Protein AF-A0A838YPR4-F1 (afdb_monomer_lite)

Radius of gyration: 40.61 Å; chains: 1; bounding box: 89×40×119 Å

pLDDT: mean 74.81, std 18.27, range [29.3, 96.88]

Sequence (226 aa):
MKKIIPGLIAILCISQLVSAQSAAIVPDGVLVPKITLTADLNSASPIISPAEGQLIFNTGANQKKGFYYWTGSAWQFLNPINAGTSSGQLLTWNGNNWVNTSPNPSTITALNNLQPYLAVNICIALQGIFPSRDGAEPYIGEITIYGFNFAPRGWAMCNGQLLSIAQNTALFSLLGTTYGGNGQTTFALPNLQGRVPIHFGQGAGLSPYFIGQQGGVESHIFNNRY

Structure (mmCIF, N/CA/C/O backbone):
data_AF-A0A838YPR4-F1
#
_entry.id   AF-A0A838YPR4-F1
#
loop_
_atom_site.group_PDB
_atom_site.id
_atom_site.type_symbol
_atom_site.label_atom_id
_atom_site.label_alt_id
_atom_site.label_comp_id
_atom_site.label_asym_id
_atom_site.label_entity_id
_atom_site.label_seq_id
_atom_site.pdbx_PDB_ins_code
_atom_site.Cartn_x
_atom_site.Cartn_y
_atom_site.Cartn_z
_atom_site.occupancy
_atom_site.B_iso_or_equiv
_atom_site.auth_seq_id
_atom_site.auth_comp_id
_atom_site.auth_asym_id
_atom_site.auth_atom_id
_atom_site.pdbx_PDB_model_num
ATOM 1 N N . MET A 1 1 ? 58.150 15.159 -88.774 1.00 34.31 1 MET A N 1
ATOM 2 C CA . MET A 1 1 ? 56.774 15.591 -88.432 1.00 34.31 1 MET A CA 1
ATOM 3 C C . MET A 1 1 ? 56.141 14.554 -87.508 1.00 34.31 1 MET A C 1
ATOM 5 O O . MET A 1 1 ? 56.184 13.389 -87.861 1.00 34.31 1 MET A O 1
ATOM 9 N N . LYS A 1 2 ? 55.634 14.997 -86.342 1.00 42.41 2 LYS A N 1
ATOM 10 C CA . LYS A 1 2 ? 54.754 14.329 -85.346 1.00 42.41 2 LYS A CA 1
ATOM 11 C C . LYS A 1 2 ? 54.802 12.793 -85.189 1.00 42.41 2 LYS A C 1
ATOM 13 O O . LYS A 1 2 ? 54.343 12.074 -86.068 1.00 42.41 2 LYS A O 1
ATOM 18 N N . LYS A 1 3 ? 55.049 12.336 -83.952 1.00 29.30 3 LYS A N 1
ATOM 19 C CA . LYS A 1 3 ? 54.119 11.432 -83.241 1.00 29.30 3 LYS A CA 1
ATOM 20 C C . LYS A 1 3 ? 54.352 11.470 -81.724 1.00 29.30 3 LYS A C 1
ATOM 22 O O . LYS A 1 3 ? 55.475 11.340 -81.259 1.00 29.30 3 LYS A O 1
ATOM 27 N N . ILE A 1 4 ? 53.266 11.704 -80.993 1.00 41.00 4 ILE A N 1
ATOM 28 C CA . ILE A 1 4 ? 53.149 11.635 -79.531 1.00 41.00 4 ILE A CA 1
ATOM 29 C C . ILE A 1 4 ? 53.105 10.153 -79.131 1.00 41.00 4 ILE A C 1
ATOM 31 O O . ILE A 1 4 ? 52.400 9.386 -79.786 1.00 41.00 4 ILE A O 1
ATOM 35 N N . ILE A 1 5 ? 53.798 9.767 -78.054 1.00 37.81 5 ILE A N 1
ATOM 36 C CA . ILE A 1 5 ? 53.573 8.498 -77.341 1.00 37.81 5 ILE A CA 1
ATOM 37 C C . ILE A 1 5 ? 53.384 8.835 -75.849 1.00 37.81 5 ILE A C 1
ATOM 39 O O . ILE A 1 5 ? 54.255 9.497 -75.282 1.00 37.81 5 ILE A O 1
ATOM 43 N N . PRO A 1 6 ? 52.262 8.447 -75.213 1.00 38.84 6 PRO A N 1
ATOM 44 C CA . PRO A 1 6 ? 51.997 8.703 -73.801 1.00 38.84 6 PRO A CA 1
ATOM 45 C C . PRO A 1 6 ? 52.547 7.568 -72.923 1.00 38.84 6 PRO A C 1
ATOM 47 O O . PRO A 1 6 ? 52.383 6.395 -73.250 1.00 38.84 6 PRO A O 1
ATOM 50 N N . GLY A 1 7 ? 53.164 7.913 -71.791 1.00 37.16 7 GLY A N 1
ATOM 51 C CA . GLY A 1 7 ? 53.615 6.933 -70.799 1.00 37.16 7 GLY A CA 1
ATOM 52 C C . GLY A 1 7 ? 54.737 7.453 -69.907 1.00 37.16 7 GLY A C 1
ATOM 53 O O . GLY A 1 7 ? 55.848 6.940 -69.966 1.00 37.16 7 GLY A O 1
ATOM 54 N N . LEU A 1 8 ? 54.469 8.481 -69.095 1.00 30.91 8 LEU A N 1
ATOM 55 C CA . LEU A 1 8 ? 55.398 8.911 -68.050 1.00 30.91 8 LEU A CA 1
ATOM 56 C C . LEU A 1 8 ? 54.891 8.389 -66.701 1.00 30.91 8 LEU A C 1
ATOM 58 O O . LEU A 1 8 ? 53.987 8.960 -66.095 1.00 30.91 8 LEU A O 1
ATOM 62 N N . ILE A 1 9 ? 55.473 7.275 -66.259 1.00 35.38 9 ILE A N 1
ATOM 63 C CA . ILE A 1 9 ? 55.421 6.816 -64.870 1.00 35.38 9 ILE A CA 1
ATOM 64 C C . ILE A 1 9 ? 56.145 7.880 -64.041 1.00 35.38 9 ILE A C 1
ATOM 66 O O . ILE A 1 9 ? 57.366 8.015 -64.117 1.00 35.38 9 ILE A O 1
ATOM 70 N N . ALA A 1 10 ? 55.393 8.675 -63.282 1.00 34.19 10 ALA A N 1
ATOM 71 C CA . ALA A 1 10 ? 55.969 9.552 -62.278 1.00 34.19 10 ALA A CA 1
ATOM 72 C C . ALA A 1 10 ? 56.474 8.682 -61.119 1.00 34.19 10 ALA A C 1
ATOM 74 O O . ALA A 1 10 ? 55.707 8.215 -60.280 1.00 34.19 10 ALA A O 1
ATOM 75 N N . ILE A 1 11 ? 57.786 8.449 -61.109 1.00 41.69 11 ILE A N 1
ATOM 76 C CA . ILE A 1 11 ? 58.540 7.959 -59.957 1.00 41.69 11 ILE A CA 1
ATOM 77 C C . ILE A 1 11 ? 58.401 9.023 -58.863 1.00 41.69 11 ILE A C 1
ATOM 79 O O . ILE A 1 11 ? 59.075 10.052 -58.896 1.00 41.69 11 ILE A O 1
ATOM 83 N N . LEU A 1 12 ? 57.490 8.804 -57.911 1.00 36.53 12 LEU A N 1
ATOM 84 C CA . LEU A 1 12 ? 57.467 9.588 -56.683 1.00 36.53 12 LEU A CA 1
ATOM 85 C C . LEU A 1 12 ? 58.583 9.058 -55.776 1.00 36.53 12 LEU A C 1
ATOM 87 O O . LEU A 1 12 ? 58.601 7.892 -55.386 1.00 36.53 12 LEU A O 1
ATOM 91 N N . CYS A 1 13 ? 59.541 9.935 -55.505 1.00 36.31 13 CYS A N 1
ATOM 92 C CA . CYS A 1 13 ? 60.722 9.714 -54.689 1.00 36.31 13 CYS A CA 1
ATOM 93 C C . CYS A 1 13 ? 60.353 9.145 -53.303 1.00 36.31 13 CYS A C 1
ATOM 95 O O . CYS A 1 13 ? 59.780 9.839 -52.464 1.00 36.31 13 CYS A O 1
ATOM 97 N N . ILE A 1 14 ? 60.708 7.881 -53.055 1.00 46.31 14 ILE A N 1
ATOM 98 C CA . ILE A 1 14 ? 60.785 7.299 -51.710 1.00 46.31 14 ILE A CA 1
ATOM 99 C C . ILE A 1 14 ? 62.031 7.899 -51.047 1.00 46.31 14 ILE A C 1
ATOM 101 O O . ILE A 1 14 ? 63.123 7.350 -51.143 1.00 46.31 14 ILE A O 1
ATOM 105 N N . SER A 1 15 ? 61.899 9.068 -50.422 1.00 44.53 15 SER A N 1
ATOM 106 C CA . SER A 1 15 ? 62.987 9.659 -49.624 1.00 44.53 15 SER A CA 1
ATOM 107 C C . SER A 1 15 ? 62.557 10.185 -48.256 1.00 44.53 15 SER A C 1
ATOM 109 O O . SER A 1 15 ? 63.383 10.739 -47.539 1.00 44.53 15 SER A O 1
ATOM 111 N N . GLN A 1 16 ? 61.319 9.925 -47.823 1.00 43.44 16 GLN A N 1
ATOM 112 C CA . GLN A 1 16 ? 60.914 10.093 -46.421 1.00 43.44 16 GLN A CA 1
ATOM 113 C C . GLN A 1 16 ? 60.156 8.871 -45.887 1.00 43.44 16 GLN A C 1
ATOM 115 O O . GLN A 1 16 ? 59.081 8.978 -45.308 1.00 43.44 16 GLN A O 1
ATOM 120 N N . LEU A 1 17 ? 60.764 7.688 -46.034 1.00 36.12 17 LEU A N 1
ATOM 121 C CA . LEU A 1 17 ? 60.593 6.616 -45.050 1.00 36.12 17 LEU A CA 1
ATOM 122 C C . LEU A 1 17 ? 61.473 6.964 -43.836 1.00 36.12 17 LEU A C 1
ATOM 124 O O . LEU A 1 17 ? 62.564 6.431 -43.650 1.00 36.12 17 LEU A O 1
ATOM 128 N N . VAL A 1 18 ? 61.018 7.920 -43.024 1.00 37.47 18 VAL A N 1
ATOM 129 C CA . VAL A 1 18 ? 61.580 8.128 -41.687 1.00 37.47 18 VAL A CA 1
ATOM 130 C C . VAL A 1 18 ? 61.018 7.017 -40.807 1.00 37.47 18 VAL A C 1
ATOM 132 O O . VAL A 1 18 ? 59.852 7.044 -40.432 1.00 37.47 18 VAL A O 1
ATOM 135 N N . SER A 1 19 ? 61.857 6.004 -40.579 1.00 40.22 19 SER A N 1
ATOM 136 C CA . SER A 1 19 ? 61.775 5.003 -39.511 1.00 40.22 19 SER A CA 1
ATOM 137 C C . SER A 1 19 ? 60.360 4.559 -39.115 1.00 40.22 19 SER A C 1
ATOM 139 O O . SER A 1 19 ? 59.764 5.093 -38.178 1.00 40.22 19 SER A O 1
ATOM 141 N N . ALA A 1 20 ? 59.880 3.469 -39.716 1.00 41.41 20 ALA A N 1
ATOM 142 C CA . ALA A 1 20 ? 59.022 2.548 -38.977 1.00 41.41 20 ALA A CA 1
ATOM 143 C C . ALA A 1 20 ? 59.874 1.945 -37.845 1.00 41.41 20 ALA A C 1
ATOM 145 O O . ALA A 1 20 ? 60.470 0.881 -37.989 1.00 41.41 20 ALA A O 1
ATOM 146 N N . GLN A 1 21 ? 60.038 2.694 -36.752 1.00 39.19 21 GLN A N 1
ATOM 147 C CA . GLN A 1 21 ? 60.752 2.232 -35.577 1.00 39.19 21 GLN A CA 1
ATOM 148 C C . GLN A 1 21 ? 59.867 1.207 -34.874 1.00 39.19 21 GLN A C 1
ATOM 150 O O . GLN A 1 21 ? 58.916 1.542 -34.174 1.00 39.19 21 GLN A O 1
ATOM 155 N N . SER A 1 22 ? 60.186 -0.063 -35.099 1.00 56.34 22 SER A N 1
ATOM 156 C CA . SER A 1 22 ? 59.735 -1.171 -34.276 1.00 56.34 22 SER A CA 1
ATOM 157 C C . SER A 1 22 ? 60.298 -0.996 -32.864 1.00 56.34 22 SER A C 1
ATOM 159 O O . SER A 1 22 ? 61.473 -1.279 -32.624 1.00 56.34 22 SER A O 1
ATOM 161 N N . ALA A 1 23 ? 59.471 -0.531 -31.930 1.00 40.41 23 ALA A N 1
ATOM 162 C CA . ALA A 1 23 ? 59.713 -0.698 -30.504 1.00 40.41 23 ALA A CA 1
ATOM 163 C C . ALA A 1 23 ? 58.389 -0.698 -29.720 1.00 40.41 23 ALA A C 1
ATOM 165 O O . ALA A 1 23 ? 57.728 0.327 -29.601 1.00 40.41 23 ALA A O 1
ATOM 166 N N . ALA A 1 24 ? 58.106 -1.866 -29.138 1.00 46.03 24 ALA A N 1
ATOM 167 C CA . ALA A 1 24 ? 57.191 -2.155 -28.033 1.00 46.03 24 ALA A CA 1
ATOM 168 C C . ALA A 1 24 ? 55.671 -2.199 -28.302 1.00 46.03 24 ALA A C 1
ATOM 170 O O . ALA A 1 24 ? 55.038 -1.221 -28.680 1.00 46.03 24 ALA A O 1
ATOM 171 N N . ILE A 1 25 ? 55.120 -3.365 -27.925 1.00 45.94 25 ILE A N 1
ATOM 172 C CA . ILE A 1 25 ? 53.725 -3.823 -27.982 1.00 45.94 25 ILE A CA 1
ATOM 173 C C . ILE A 1 25 ? 53.288 -4.060 -29.422 1.00 45.94 25 ILE A C 1
ATOM 175 O O . ILE A 1 25 ? 53.030 -3.112 -30.148 1.00 45.94 25 ILE A O 1
ATOM 179 N N . VAL A 1 26 ? 53.215 -5.328 -29.840 1.00 49.16 26 VAL A N 1
ATOM 180 C CA . VAL A 1 26 ? 52.475 -5.705 -31.051 1.00 49.16 26 VAL A CA 1
ATOM 181 C C . VAL A 1 26 ? 51.057 -5.172 -30.852 1.00 49.16 26 VAL A C 1
ATOM 183 O O . VAL A 1 26 ? 50.356 -5.682 -29.978 1.00 49.16 26 VAL A O 1
ATOM 186 N N . PRO A 1 27 ? 50.624 -4.114 -31.554 1.00 52.62 27 PRO A N 1
ATOM 187 C CA . PRO A 1 27 ? 49.231 -3.744 -31.509 1.00 52.62 27 PRO A CA 1
ATOM 188 C C . PRO A 1 27 ? 48.576 -4.719 -32.479 1.00 52.62 27 PRO A C 1
ATOM 190 O O . PRO A 1 27 ? 48.855 -4.656 -33.675 1.00 52.62 27 PRO A O 1
ATOM 193 N N . ASP A 1 28 ? 47.764 -5.645 -31.983 1.00 55.94 28 ASP A N 1
ATOM 194 C CA . ASP A 1 28 ? 46.969 -6.562 -32.807 1.00 55.94 28 ASP A CA 1
ATOM 195 C C . ASP A 1 28 ? 45.914 -5.770 -33.613 1.00 55.94 28 ASP A C 1
ATOM 197 O O . ASP A 1 28 ? 44.715 -5.822 -33.342 1.00 55.94 28 ASP A O 1
ATOM 201 N N . GLY A 1 29 ? 46.351 -4.942 -34.566 1.00 63.06 29 GLY A N 1
ATOM 202 C CA . GLY A 1 29 ? 45.518 -3.931 -35.200 1.00 63.06 29 GLY A CA 1
ATOM 203 C C . GLY A 1 29 ? 46.059 -3.411 -36.528 1.00 63.06 29 GLY A C 1
ATOM 204 O O . GLY A 1 29 ? 47.248 -3.461 -36.833 1.00 63.06 29 GLY A O 1
ATOM 205 N N . VAL A 1 30 ? 45.138 -2.888 -37.333 1.00 75.50 30 VAL A N 1
ATOM 206 C CA . VAL A 1 30 ? 45.431 -2.271 -38.629 1.00 75.50 30 VAL A CA 1
ATOM 207 C C . VAL A 1 30 ? 45.720 -0.785 -38.421 1.00 75.50 30 VAL A C 1
ATOM 209 O O . VAL A 1 30 ? 44.942 -0.077 -37.781 1.00 75.50 30 VAL A O 1
ATOM 212 N N . LEU A 1 31 ? 46.829 -0.293 -38.979 1.00 75.81 31 LEU A N 1
ATOM 213 C CA . LEU A 1 31 ? 47.118 1.141 -39.007 1.00 75.81 31 LEU A CA 1
ATOM 214 C C . LEU A 1 31 ? 46.157 1.842 -39.977 1.00 75.81 31 LEU A C 1
ATOM 216 O O . LEU A 1 31 ? 46.153 1.557 -41.172 1.00 75.81 31 LEU A O 1
ATOM 220 N N . VAL A 1 32 ? 45.358 2.778 -39.456 1.00 79.62 32 VAL A N 1
ATOM 221 C CA . VAL A 1 32 ? 44.397 3.574 -40.234 1.00 79.62 32 VAL A CA 1
ATOM 222 C C . VAL A 1 32 ? 44.943 4.997 -40.436 1.00 79.62 32 VAL A C 1
ATOM 224 O O . VAL A 1 32 ? 45.370 5.618 -39.456 1.00 79.62 32 VAL A O 1
ATOM 227 N N . PRO A 1 33 ? 44.926 5.554 -41.664 1.00 80.00 33 PRO A N 1
ATOM 228 C CA . PRO A 1 33 ? 45.360 6.927 -41.923 1.00 80.00 33 PRO A CA 1
ATOM 229 C C . PRO A 1 33 ? 44.593 7.965 -41.092 1.00 80.00 33 PRO A C 1
ATOM 231 O O . PRO A 1 33 ? 43.364 7.925 -41.002 1.00 80.00 33 PRO A O 1
ATOM 234 N N . LYS A 1 34 ? 45.314 8.934 -40.516 1.00 77.00 34 LYS A N 1
ATOM 235 C CA . LYS A 1 34 ? 44.727 10.096 -39.828 1.00 77.00 34 LYS A CA 1
ATOM 236 C C . LYS A 1 34 ? 44.640 11.275 -40.787 1.00 77.00 34 LYS A C 1
ATOM 238 O O . LYS A 1 34 ? 45.640 11.629 -41.405 1.00 77.00 34 LYS A O 1
ATOM 243 N N . ILE A 1 35 ? 43.469 11.895 -40.886 1.00 75.94 35 ILE A N 1
ATOM 244 C CA . ILE A 1 35 ? 43.224 13.031 -41.783 1.00 75.94 35 ILE A CA 1
ATOM 245 C C . ILE A 1 35 ? 42.451 14.112 -41.025 1.00 75.94 35 ILE A C 1
ATOM 247 O O . ILE A 1 35 ? 41.574 13.819 -40.216 1.00 75.94 35 ILE A O 1
ATOM 251 N N . THR A 1 36 ? 42.752 15.379 -41.295 1.00 77.06 36 THR A N 1
ATOM 252 C CA . THR A 1 36 ? 41.961 16.511 -40.799 1.00 77.06 36 THR A CA 1
ATOM 253 C C . THR A 1 36 ? 40.899 16.856 -41.837 1.00 77.06 36 THR A C 1
ATOM 255 O O . THR A 1 36 ? 41.216 17.464 -42.856 1.00 77.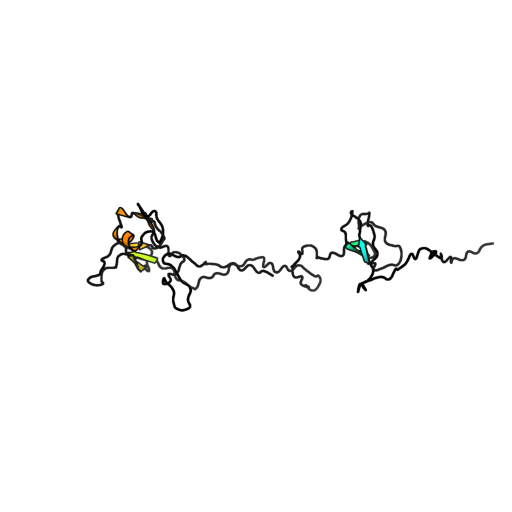06 36 THR A O 1
ATOM 258 N N . LEU A 1 37 ? 39.642 16.478 -41.596 1.00 70.44 37 LEU A N 1
ATOM 259 C CA . LEU A 1 37 ? 38.533 16.875 -42.466 1.00 70.44 37 LEU A CA 1
ATOM 260 C C . LEU A 1 37 ? 38.159 18.332 -42.169 1.00 70.44 37 LEU A C 1
ATOM 262 O O . LEU A 1 37 ? 37.724 18.664 -41.064 1.00 70.44 37 LEU A O 1
ATOM 266 N N . THR A 1 38 ? 38.387 19.211 -43.144 1.00 65.88 38 THR A N 1
ATOM 267 C CA . THR A 1 38 ? 38.252 20.668 -42.989 1.00 65.88 38 THR A CA 1
ATOM 268 C C . THR A 1 38 ? 36.971 21.250 -43.598 1.00 65.88 38 THR A C 1
ATOM 270 O O . THR A 1 38 ? 36.652 22.391 -43.271 1.00 65.88 38 THR A O 1
ATOM 273 N N . ALA A 1 39 ? 36.217 20.490 -44.406 1.00 62.91 39 ALA A N 1
ATOM 274 C CA . ALA A 1 39 ? 35.026 20.946 -45.142 1.00 62.91 39 ALA A CA 1
ATOM 275 C C . ALA A 1 39 ? 33.739 20.153 -44.811 1.00 62.91 39 ALA A C 1
ATOM 277 O O . ALA A 1 39 ? 33.775 19.145 -44.099 1.00 62.91 39 ALA A O 1
ATOM 278 N N . ASP A 1 40 ? 32.601 20.632 -45.329 1.00 60.00 40 ASP A N 1
ATOM 279 C CA . ASP A 1 40 ? 31.288 19.978 -45.258 1.00 60.00 40 ASP A CA 1
ATOM 280 C C . ASP A 1 40 ? 31.320 18.622 -45.998 1.00 60.00 40 ASP A C 1
ATOM 282 O O . ASP A 1 40 ? 31.777 18.526 -47.140 1.00 60.00 40 ASP A O 1
ATOM 286 N N . LEU A 1 41 ? 30.878 17.551 -45.333 1.00 60.66 41 LEU A N 1
ATOM 287 C CA . LEU A 1 41 ? 31.063 16.148 -45.755 1.00 60.66 41 LEU A CA 1
ATOM 288 C C . LEU A 1 41 ? 30.295 15.780 -47.035 1.00 60.66 41 LEU A C 1
ATOM 290 O O . LEU A 1 41 ? 30.545 14.728 -47.623 1.00 60.66 41 LEU A O 1
ATOM 294 N N . ASN A 1 42 ? 29.397 16.662 -47.475 1.00 53.66 42 ASN A N 1
ATOM 295 C CA . ASN A 1 42 ? 28.639 16.555 -48.719 1.00 53.66 42 ASN A CA 1
ATOM 296 C C . ASN A 1 42 ? 29.397 17.119 -49.937 1.00 53.66 42 ASN A C 1
ATOM 298 O O . ASN A 1 42 ? 28.883 17.098 -51.055 1.00 53.66 42 ASN A O 1
ATOM 302 N N . SER A 1 43 ? 30.591 17.691 -49.739 1.00 53.41 43 SER A N 1
ATOM 303 C CA . SER A 1 43 ? 31.338 18.413 -50.780 1.00 53.41 43 SER A CA 1
ATOM 304 C C . SER A 1 43 ? 32.853 18.415 -50.526 1.00 53.41 43 SER A C 1
ATOM 306 O O . SER A 1 43 ? 33.520 19.432 -50.704 1.00 53.41 43 SER A O 1
ATOM 308 N N . ALA A 1 44 ? 33.424 17.287 -50.100 1.00 51.34 44 ALA A N 1
ATOM 309 C CA . ALA A 1 44 ? 34.876 17.099 -50.065 1.00 51.34 44 ALA A CA 1
ATOM 310 C C . ALA A 1 44 ? 35.292 16.165 -51.207 1.00 51.34 44 ALA A C 1
ATOM 312 O O . ALA A 1 44 ? 34.733 15.077 -51.340 1.00 51.34 44 ALA A O 1
ATOM 313 N N . SER A 1 45 ? 36.256 16.591 -52.031 1.00 52.03 45 SER A N 1
ATOM 314 C CA . SER A 1 45 ? 36.638 15.867 -53.246 1.00 52.03 45 SER A CA 1
ATOM 315 C C . SER A 1 45 ? 37.038 14.404 -52.957 1.00 52.03 45 SER A C 1
ATOM 317 O O . SER A 1 45 ? 37.993 14.179 -52.208 1.00 52.03 45 SER A O 1
ATOM 319 N N . PRO A 1 46 ? 36.358 13.419 -53.575 1.00 58.97 46 PRO A N 1
ATOM 320 C CA . PRO A 1 46 ? 36.823 12.037 -53.682 1.00 58.97 46 PRO A CA 1
ATOM 321 C C . PRO A 1 46 ? 38.258 11.986 -54.223 1.00 58.97 46 PRO A C 1
ATOM 323 O O . PRO A 1 46 ? 38.579 12.724 -55.158 1.00 58.97 46 PRO A O 1
ATOM 326 N N . ILE A 1 47 ? 39.109 11.083 -53.723 1.00 59.19 47 ILE A N 1
ATOM 327 C CA . ILE A 1 47 ? 40.367 10.758 -54.417 1.00 59.19 47 ILE A CA 1
ATOM 328 C C . ILE A 1 47 ? 39.989 10.158 -55.779 1.00 59.19 47 ILE A C 1
ATOM 330 O O . ILE A 1 47 ? 39.322 9.126 -55.854 1.00 59.19 47 ILE A O 1
ATOM 334 N N . ILE A 1 48 ? 40.364 10.853 -56.854 1.00 56.44 48 ILE A N 1
ATOM 335 C CA . ILE A 1 48 ? 39.941 10.563 -58.227 1.00 56.44 48 ILE A CA 1
ATOM 336 C C . ILE A 1 48 ? 40.639 9.317 -58.791 1.00 56.44 48 ILE A C 1
ATOM 338 O O . ILE A 1 48 ? 41.638 9.405 -59.494 1.00 56.44 48 ILE A O 1
ATOM 342 N N . SER A 1 49 ? 40.010 8.170 -58.532 1.00 56.50 49 SER A N 1
ATOM 343 C CA . SER A 1 49 ? 40.073 6.924 -59.307 1.00 56.50 49 SER A CA 1
ATOM 344 C C . SER A 1 49 ? 41.321 6.020 -59.181 1.00 56.50 49 SER A C 1
ATOM 346 O O . SER A 1 49 ? 42.395 6.382 -59.661 1.00 56.50 49 SER A O 1
ATOM 348 N N . PRO A 1 50 ? 41.140 4.760 -58.728 1.00 53.88 50 PRO A N 1
ATOM 349 C CA . PRO A 1 50 ? 40.064 4.289 -57.866 1.00 53.88 50 PRO A CA 1
ATOM 350 C C . PRO A 1 50 ? 40.599 3.962 -56.477 1.00 53.88 50 PRO A C 1
ATOM 352 O O . PRO A 1 50 ? 41.571 3.233 -56.301 1.00 53.88 50 PRO A O 1
ATOM 355 N N . ALA A 1 51 ? 39.909 4.473 -55.472 1.00 55.56 51 ALA A N 1
ATOM 356 C CA . ALA A 1 51 ? 40.000 3.925 -54.136 1.00 55.56 51 ALA A CA 1
ATOM 357 C C . ALA A 1 51 ? 38.577 3.842 -53.588 1.00 55.56 51 ALA A C 1
ATOM 359 O O . ALA A 1 51 ? 38.077 4.756 -52.931 1.00 55.56 51 ALA A O 1
ATOM 360 N N . GLU A 1 52 ? 37.907 2.750 -53.945 1.00 59.38 52 GLU A N 1
ATOM 361 C CA . GLU A 1 52 ? 36.674 2.311 -53.301 1.00 59.38 52 GLU A CA 1
ATOM 362 C C . GLU A 1 52 ? 37.029 1.757 -51.909 1.00 59.38 52 GLU A C 1
ATOM 364 O O . GLU A 1 52 ? 38.032 1.062 -51.753 1.00 59.38 52 GLU A O 1
ATOM 369 N N . GLY A 1 53 ? 36.246 2.096 -50.878 1.00 62.66 53 GLY A N 1
ATOM 370 C CA . GLY A 1 53 ? 36.373 1.467 -49.556 1.00 62.66 53 GLY A CA 1
ATOM 371 C C . GLY A 1 53 ? 37.493 1.979 -48.638 1.00 62.66 53 GLY A C 1
ATOM 372 O O . GLY A 1 53 ? 37.986 1.222 -47.805 1.00 62.66 53 GLY A O 1
ATOM 373 N N . GLN A 1 54 ? 37.904 3.249 -48.739 1.00 76.50 54 GLN A N 1
ATOM 374 C CA . GLN A 1 54 ? 38.866 3.822 -47.785 1.00 76.50 54 GLN A CA 1
ATOM 375 C C . GLN A 1 54 ? 38.257 4.004 -46.390 1.00 76.50 54 GLN A C 1
ATOM 377 O O . GLN A 1 54 ? 37.142 4.510 -46.268 1.00 76.50 54 GLN A O 1
ATOM 382 N N . LEU A 1 55 ? 39.033 3.674 -45.354 1.00 83.19 55 LEU A N 1
ATOM 383 C CA . LEU A 1 55 ? 38.761 3.977 -43.948 1.00 83.19 55 LEU A CA 1
ATOM 384 C C . LEU A 1 55 ? 39.816 4.963 -43.438 1.00 83.19 55 LEU A C 1
ATOM 386 O O . LEU A 1 55 ? 41.012 4.744 -43.626 1.00 83.19 55 LEU A O 1
ATOM 390 N N . ILE A 1 56 ? 39.379 6.026 -42.768 1.00 83.19 56 ILE A N 1
ATOM 391 C CA . ILE A 1 56 ? 40.253 7.044 -42.174 1.00 83.19 56 ILE A CA 1
ATOM 392 C C . ILE A 1 56 ? 39.815 7.354 -40.745 1.00 83.19 56 ILE A C 1
ATOM 394 O O . ILE A 1 56 ? 38.670 7.110 -40.367 1.00 83.19 56 ILE A O 1
ATOM 398 N N . PHE A 1 57 ? 40.703 7.957 -39.960 1.00 83.62 57 PHE A N 1
ATOM 399 C CA . PHE A 1 57 ? 40.366 8.556 -38.672 1.00 83.62 57 PHE A CA 1
ATOM 400 C C . PHE A 1 57 ? 40.439 10.085 -38.766 1.00 83.62 57 PHE A C 1
ATOM 402 O O . PHE A 1 57 ? 41.512 10.653 -38.984 1.00 83.62 57 PHE A O 1
ATOM 409 N N . ASN A 1 58 ? 39.304 10.761 -38.581 1.00 83.75 58 ASN A N 1
ATOM 410 C CA . ASN A 1 58 ? 39.232 12.215 -38.576 1.00 83.75 58 ASN A CA 1
ATOM 411 C C . ASN A 1 58 ? 39.783 12.796 -37.265 1.00 83.75 58 ASN A C 1
ATOM 413 O O . ASN A 1 58 ? 39.271 12.514 -36.178 1.00 83.75 58 ASN A O 1
ATOM 417 N N . THR A 1 59 ? 40.787 13.663 -37.381 1.00 82.88 59 THR A N 1
ATOM 418 C CA . THR A 1 59 ? 41.374 14.419 -36.263 1.00 82.88 59 THR A CA 1
ATOM 419 C C . THR A 1 59 ? 40.931 15.882 -36.208 1.00 82.88 59 THR A C 1
ATOM 421 O O . THR A 1 59 ? 41.222 16.562 -35.221 1.00 82.88 59 THR A O 1
ATOM 424 N N . GLY A 1 60 ? 40.239 16.371 -37.242 1.00 76.81 60 GLY A N 1
ATOM 425 C CA . GLY A 1 60 ? 39.769 17.751 -37.346 1.00 76.81 60 GLY A CA 1
ATOM 426 C C . GLY A 1 60 ? 38.648 18.094 -36.365 1.00 76.81 60 GLY A C 1
ATOM 427 O O . GLY A 1 60 ? 37.988 17.213 -35.823 1.00 76.81 60 GLY A O 1
ATOM 428 N N . ALA A 1 61 ? 38.453 19.392 -36.120 1.00 75.06 61 ALA A N 1
ATOM 429 C CA . ALA A 1 61 ? 37.436 19.898 -35.194 1.00 75.06 61 ALA A CA 1
ATOM 430 C C . ALA A 1 61 ? 36.093 20.227 -35.873 1.00 75.06 61 ALA A C 1
ATOM 432 O O . ALA A 1 61 ? 35.069 20.264 -35.199 1.00 75.06 61 ALA A O 1
ATOM 433 N N . ASN A 1 62 ? 36.091 20.441 -37.194 1.00 72.38 62 ASN A N 1
ATOM 434 C CA . ASN A 1 62 ? 34.898 20.837 -37.959 1.00 72.38 62 ASN A CA 1
ATOM 435 C C . ASN A 1 62 ? 33.900 19.689 -38.163 1.00 72.38 62 ASN A C 1
ATOM 437 O O . ASN A 1 62 ? 32.751 19.918 -38.520 1.00 72.38 62 ASN A O 1
ATOM 441 N N . GLN A 1 63 ? 34.349 18.454 -37.957 1.00 73.44 63 GLN A N 1
ATOM 442 C CA . GLN A 1 63 ? 33.557 17.236 -38.053 1.00 73.44 63 GLN A CA 1
ATOM 443 C C . GLN A 1 63 ? 33.830 16.386 -36.816 1.00 73.44 63 GLN A C 1
ATOM 445 O O . GLN A 1 63 ? 34.879 16.529 -36.180 1.00 73.44 63 GLN A O 1
ATOM 450 N N . LYS A 1 64 ? 32.900 15.495 -36.461 1.00 78.06 64 LYS A N 1
ATOM 451 C CA . LYS A 1 64 ? 33.062 14.617 -35.295 1.00 78.06 64 LYS A CA 1
ATOM 452 C C . LYS A 1 64 ? 34.380 13.845 -35.420 1.00 78.06 64 LYS A C 1
ATOM 454 O O . LYS A 1 64 ? 34.701 13.310 -36.478 1.00 78.06 64 LYS A O 1
ATOM 459 N N . LYS A 1 65 ? 35.180 13.805 -34.356 1.00 84.19 65 LYS A N 1
ATOM 460 C CA . LYS A 1 65 ? 36.403 12.991 -34.348 1.00 84.19 65 LYS A CA 1
ATOM 461 C C . LYS A 1 65 ? 36.022 11.513 -34.334 1.00 84.19 65 LYS A C 1
ATOM 463 O O . LYS A 1 65 ? 35.136 11.117 -33.577 1.00 84.19 65 LYS A O 1
ATOM 468 N N . GLY A 1 66 ? 36.697 10.706 -35.145 1.00 82.19 66 GLY A N 1
ATOM 469 C CA . GLY A 1 66 ? 36.474 9.261 -35.206 1.00 82.19 66 GLY A CA 1
ATOM 470 C C . GLY A 1 66 ? 36.624 8.693 -36.610 1.00 82.19 66 GLY A C 1
ATOM 471 O O . GLY A 1 66 ? 37.189 9.339 -37.490 1.00 82.19 66 GLY A O 1
ATOM 472 N N . PHE A 1 67 ? 36.149 7.467 -36.809 1.00 86.00 67 PHE A N 1
ATOM 473 C CA . PHE A 1 67 ? 36.327 6.751 -38.067 1.00 86.00 67 PHE A CA 1
ATOM 474 C C . PHE A 1 67 ? 35.343 7.225 -39.138 1.00 86.00 67 PHE A C 1
ATOM 476 O O . PHE A 1 67 ? 34.163 7.416 -38.857 1.00 86.00 67 PHE A O 1
ATOM 483 N N . TYR A 1 68 ? 35.826 7.394 -40.365 1.00 82.06 68 TYR A N 1
ATOM 484 C CA . TYR A 1 68 ? 35.021 7.702 -41.546 1.00 82.06 68 TYR A CA 1
ATOM 485 C C . TYR A 1 68 ? 35.365 6.736 -42.669 1.00 82.06 68 TYR A C 1
ATOM 487 O O . TYR A 1 68 ? 36.532 6.380 -42.831 1.00 82.06 68 TYR A O 1
ATOM 495 N N . TYR A 1 69 ? 34.368 6.361 -43.466 1.00 82.44 69 TYR A N 1
ATOM 496 C CA . TYR A 1 69 ? 34.571 5.562 -44.669 1.00 82.44 69 TYR A CA 1
ATOM 497 C C . TYR A 1 69 ? 34.086 6.296 -45.922 1.00 82.44 69 TYR A C 1
ATOM 499 O O . TYR A 1 69 ? 33.180 7.132 -45.864 1.00 82.44 69 TYR A O 1
ATOM 507 N N . TRP A 1 70 ? 34.729 6.003 -47.050 1.00 76.50 70 TRP A N 1
ATOM 508 C CA . TRP A 1 70 ? 34.407 6.588 -48.348 1.00 76.50 70 TRP A CA 1
ATOM 509 C C . TRP A 1 70 ? 33.341 5.762 -49.080 1.00 76.50 70 TRP A C 1
ATOM 511 O O . TRP A 1 70 ? 33.549 4.573 -49.323 1.00 76.50 70 TRP A O 1
ATOM 521 N N . THR A 1 71 ? 32.222 6.383 -49.473 1.00 69.25 71 THR A N 1
ATOM 522 C CA . THR A 1 71 ? 31.119 5.703 -50.190 1.00 69.25 71 THR A CA 1
ATOM 523 C C . THR A 1 71 ? 31.240 5.731 -51.714 1.00 69.25 71 THR A C 1
ATOM 525 O O . THR A 1 71 ? 30.376 5.195 -52.400 1.00 69.25 71 THR A O 1
ATOM 528 N N . GLY A 1 72 ? 32.250 6.407 -52.264 1.00 68.31 72 GLY A N 1
ATOM 529 C CA . GLY A 1 72 ? 32.314 6.739 -53.694 1.00 68.31 72 GLY A CA 1
ATOM 530 C C . GLY A 1 72 ? 31.830 8.157 -54.011 1.00 68.31 72 GLY A C 1
ATOM 531 O O . GLY A 1 72 ? 32.252 8.726 -55.013 1.00 68.31 72 GLY A O 1
ATOM 532 N N . SER A 1 73 ? 31.016 8.757 -53.136 1.00 69.81 73 SER A N 1
ATOM 533 C CA . SER A 1 73 ? 30.424 10.090 -53.333 1.00 69.81 73 SER A CA 1
ATOM 534 C C . SER A 1 73 ? 30.582 11.038 -52.142 1.00 69.81 73 SER A C 1
ATOM 536 O O . SER A 1 73 ? 30.622 12.249 -52.347 1.00 69.81 73 SER A O 1
ATOM 538 N N . ALA A 1 74 ? 30.695 10.518 -50.917 1.00 73.31 74 ALA A N 1
ATOM 539 C CA . ALA A 1 74 ? 30.833 11.317 -49.704 1.00 73.31 74 ALA A CA 1
ATOM 540 C C . ALA A 1 74 ? 31.602 10.568 -48.604 1.00 73.31 74 ALA A C 1
ATOM 542 O O . ALA A 1 74 ? 31.704 9.336 -48.602 1.00 73.31 74 ALA A O 1
ATOM 543 N N . TRP A 1 75 ? 32.107 11.327 -47.629 1.00 76.94 75 TRP A N 1
ATOM 544 C CA . TRP A 1 75 ? 32.655 10.773 -46.392 1.00 76.94 75 TRP A CA 1
ATOM 545 C C . TRP A 1 75 ? 31.526 10.536 -45.390 1.00 76.94 75 TRP A C 1
ATOM 547 O O . TRP A 1 75 ? 30.836 11.473 -44.994 1.00 76.94 75 TRP A O 1
ATOM 557 N N . GLN A 1 76 ? 31.363 9.293 -44.940 1.00 78.50 76 GLN A N 1
ATOM 558 C CA . GLN A 1 76 ? 30.359 8.916 -43.944 1.00 78.50 76 GLN A CA 1
ATOM 559 C C . GLN A 1 76 ? 31.025 8.597 -42.609 1.00 78.50 76 GLN A C 1
ATOM 561 O O . GLN A 1 76 ? 32.000 7.846 -42.560 1.00 78.50 76 GLN A O 1
ATOM 566 N N . PHE A 1 77 ? 30.503 9.166 -41.519 1.00 81.56 77 PHE A N 1
ATOM 567 C CA . PHE A 1 77 ? 30.984 8.849 -40.175 1.00 81.56 77 PHE A CA 1
ATOM 568 C C . PHE A 1 77 ? 30.587 7.418 -39.824 1.00 81.56 77 PHE A C 1
ATOM 570 O O . PHE A 1 77 ? 29.405 7.071 -39.851 1.00 81.56 77 PHE A O 1
ATOM 577 N N . LEU A 1 78 ? 31.561 6.596 -39.444 1.00 79.94 78 LEU A N 1
ATOM 578 C CA . LEU A 1 78 ? 31.302 5.293 -38.856 1.00 79.94 78 LEU A CA 1
ATOM 579 C C . LEU A 1 78 ? 30.845 5.518 -37.414 1.00 79.94 78 LEU A C 1
ATOM 581 O O . LEU A 1 78 ? 31.638 5.557 -36.472 1.00 79.94 78 LEU A O 1
ATOM 585 N N . ASN A 1 79 ? 29.545 5.753 -37.265 1.00 70.38 79 ASN A N 1
ATOM 586 C CA . ASN A 1 79 ? 28.943 6.020 -35.975 1.00 70.38 79 ASN A CA 1
ATOM 587 C C . ASN A 1 79 ? 29.002 4.740 -35.121 1.00 70.38 79 ASN A C 1
ATOM 589 O O . ASN A 1 79 ? 28.411 3.739 -35.518 1.00 70.38 79 ASN A O 1
ATOM 593 N N . PRO A 1 80 ? 29.675 4.739 -33.954 1.00 61.88 80 PRO A N 1
ATOM 594 C CA . PRO A 1 80 ? 29.784 3.537 -33.121 1.00 61.88 80 PRO A CA 1
ATOM 595 C C . PRO A 1 80 ? 28.448 3.126 -32.478 1.00 61.88 80 PRO A C 1
ATOM 597 O O . PRO A 1 80 ? 28.358 2.086 -31.836 1.00 61.88 80 PRO A O 1
ATOM 600 N N . ILE A 1 81 ? 27.424 3.972 -32.601 1.00 58.41 81 ILE A N 1
ATOM 601 C CA . ILE A 1 81 ? 26.139 3.889 -31.916 1.00 58.41 81 ILE A CA 1
ATOM 602 C C . ILE A 1 81 ? 25.092 4.365 -32.928 1.00 58.41 81 ILE A C 1
ATOM 604 O O . ILE A 1 81 ? 25.127 5.535 -33.297 1.00 58.41 81 ILE A O 1
ATOM 608 N N . ASN A 1 82 ? 24.211 3.493 -33.432 1.00 58.38 82 ASN A N 1
ATOM 609 C CA . ASN A 1 82 ? 23.162 3.886 -34.386 1.00 58.38 82 ASN A CA 1
ATOM 610 C C . ASN A 1 82 ? 22.389 5.123 -33.882 1.00 58.38 82 ASN A C 1
ATOM 612 O O . ASN A 1 82 ? 22.176 5.289 -32.682 1.00 58.38 82 ASN A O 1
ATOM 616 N N . ALA A 1 83 ? 21.995 6.028 -34.786 1.00 53.28 83 ALA A N 1
ATOM 617 C CA . ALA A 1 83 ? 21.283 7.248 -34.401 1.00 53.28 83 ALA A CA 1
ATOM 618 C C . ALA A 1 83 ? 20.049 6.897 -33.549 1.00 53.28 83 ALA A C 1
ATOM 620 O O . ALA A 1 83 ? 19.209 6.100 -33.961 1.00 53.28 83 ALA A O 1
ATOM 621 N N . GLY A 1 84 ? 19.976 7.470 -32.345 1.00 55.25 84 GLY A N 1
ATOM 622 C CA . GLY A 1 84 ? 18.922 7.175 -31.377 1.00 55.25 84 GLY A CA 1
ATOM 623 C C . GLY A 1 84 ? 19.242 6.065 -30.374 1.00 55.25 84 GLY A C 1
ATOM 624 O O . GLY A 1 84 ? 18.330 5.685 -29.646 1.00 55.25 84 GLY A O 1
ATOM 625 N N . THR A 1 85 ? 20.478 5.548 -30.301 1.00 58.91 85 THR A N 1
ATOM 626 C CA . THR A 1 85 ? 20.876 4.577 -29.262 1.00 58.91 85 THR A CA 1
ATOM 627 C C . THR A 1 85 ? 21.789 5.198 -28.211 1.00 58.91 85 THR A C 1
ATOM 629 O O . THR A 1 85 ? 22.597 6.078 -28.490 1.00 58.91 85 THR A O 1
ATOM 632 N N . SER A 1 86 ? 21.601 4.796 -26.958 1.00 61.25 86 SER A N 1
ATOM 633 C CA . SER A 1 86 ? 22.438 5.143 -25.810 1.00 61.25 86 SER A CA 1
ATOM 634 C C . SER A 1 86 ? 23.287 3.936 -25.422 1.00 61.25 86 SER A C 1
ATOM 636 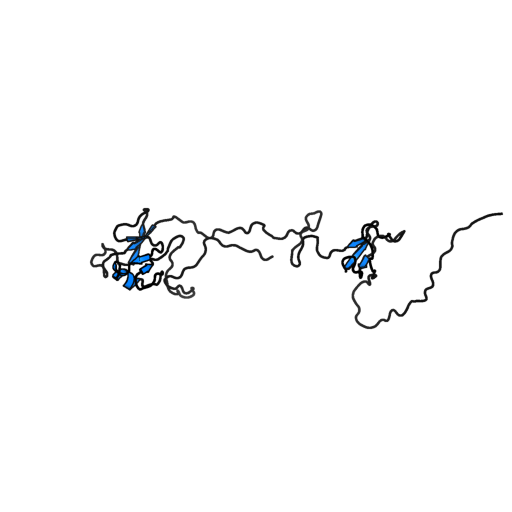O O . SER A 1 86 ? 22.916 2.792 -25.692 1.00 61.25 86 SER A O 1
ATOM 638 N N . SER A 1 87 ? 24.427 4.188 -24.776 1.00 56.09 87 SER A N 1
ATOM 639 C CA . SER A 1 87 ? 25.277 3.119 -24.241 1.00 56.09 87 SER A CA 1
ATOM 640 C C . SER A 1 87 ? 24.464 2.199 -23.318 1.00 56.09 87 SER A C 1
ATOM 642 O O . SER A 1 87 ? 23.792 2.689 -22.413 1.00 56.09 87 SER A O 1
ATOM 644 N N . GLY A 1 88 ? 24.512 0.886 -23.566 1.00 57.41 88 GLY A N 1
ATOM 645 C CA . GLY A 1 88 ? 23.766 -0.134 -22.816 1.00 57.41 88 GLY A CA 1
ATOM 646 C C . GLY A 1 88 ? 22.498 -0.658 -23.498 1.00 57.41 88 GLY A C 1
ATOM 647 O O . GLY A 1 88 ? 21.962 -1.662 -23.050 1.00 57.41 88 GLY A O 1
ATOM 648 N N . GLN A 1 89 ? 22.036 -0.049 -24.595 1.00 66.12 89 GLN A N 1
ATOM 649 C CA . GLN A 1 89 ? 20.840 -0.530 -25.296 1.00 66.12 89 GLN A CA 1
ATOM 650 C C . GLN A 1 89 ? 21.133 -1.714 -26.228 1.00 66.12 89 GLN A C 1
ATOM 652 O O . GLN A 1 89 ? 22.114 -1.715 -26.975 1.00 66.12 89 GLN A O 1
ATOM 657 N N . LEU A 1 90 ? 20.233 -2.702 -26.215 1.00 64.94 90 LEU A N 1
ATOM 658 C CA . LEU A 1 90 ? 20.232 -3.828 -27.146 1.00 64.94 90 LEU A CA 1
ATOM 659 C C . LEU A 1 90 ? 19.726 -3.372 -28.523 1.00 64.94 90 LEU A C 1
ATOM 661 O O . LEU A 1 90 ? 18.625 -2.842 -28.659 1.00 64.94 90 LEU A O 1
ATOM 665 N N . LEU A 1 91 ? 20.526 -3.609 -29.559 1.00 71.94 91 LEU A N 1
ATOM 666 C CA . LEU A 1 91 ? 20.109 -3.475 -30.953 1.00 71.94 91 LEU A CA 1
ATOM 667 C C . LEU A 1 91 ? 19.591 -4.828 -31.436 1.00 71.94 91 LEU A C 1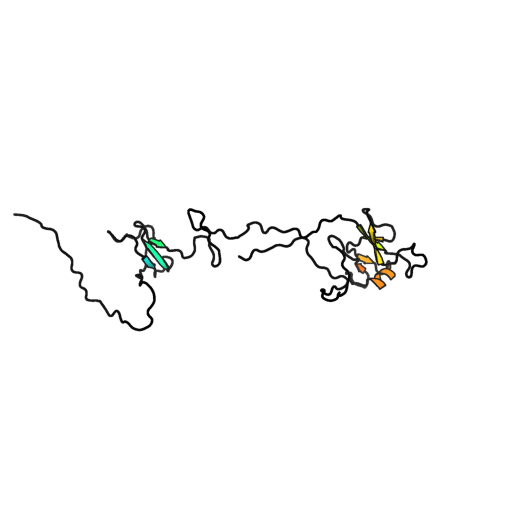
ATOM 669 O O . LEU A 1 91 ? 20.285 -5.831 -31.272 1.00 71.94 91 LEU A O 1
ATOM 673 N N . THR A 1 92 ? 18.420 -4.872 -32.068 1.00 69.62 92 THR A N 1
ATOM 674 C CA . THR A 1 92 ? 17.949 -6.091 -32.744 1.00 69.62 92 THR A CA 1
ATOM 675 C C . THR A 1 92 ? 17.946 -5.900 -34.255 1.00 69.62 92 THR A C 1
ATOM 677 O O . THR A 1 92 ? 17.695 -4.809 -34.778 1.00 69.62 92 THR A O 1
ATOM 680 N N . TRP A 1 93 ? 18.281 -6.972 -34.973 1.00 73.50 93 TRP A N 1
ATOM 681 C CA . TRP A 1 93 ? 18.209 -7.016 -36.429 1.00 73.50 93 TRP A CA 1
ATOM 682 C C . TRP A 1 93 ? 16.765 -7.275 -36.857 1.00 73.50 93 TRP A C 1
ATOM 684 O O . TRP A 1 93 ? 16.207 -8.323 -36.538 1.00 73.50 93 TRP A O 1
ATOM 694 N N . ASN A 1 94 ? 16.159 -6.342 -37.595 1.00 71.62 94 ASN A N 1
ATOM 695 C CA . ASN A 1 94 ? 14.765 -6.466 -38.040 1.00 71.62 94 ASN A CA 1
ATOM 696 C C . ASN A 1 94 ? 14.599 -7.041 -39.459 1.00 71.62 94 ASN A C 1
ATOM 698 O O . ASN A 1 94 ? 13.519 -6.942 -40.033 1.00 71.62 94 ASN A O 1
ATOM 702 N N . GLY A 1 95 ? 15.664 -7.592 -40.045 1.00 71.50 95 GLY A N 1
ATOM 703 C CA . GLY A 1 95 ? 15.676 -8.076 -41.429 1.00 71.50 95 GLY A CA 1
ATOM 704 C C . GLY A 1 95 ? 16.320 -7.108 -42.423 1.00 71.50 95 GLY A C 1
ATOM 705 O O . GLY A 1 95 ? 16.890 -7.576 -43.404 1.00 71.50 95 GLY A O 1
ATOM 706 N N . ASN A 1 96 ? 16.311 -5.798 -42.141 1.00 72.56 96 ASN A N 1
ATOM 707 C CA . ASN A 1 96 ? 16.863 -4.776 -43.041 1.00 72.56 96 ASN A CA 1
ATOM 708 C C . ASN A 1 96 ? 17.885 -3.854 -42.358 1.00 72.56 96 ASN A C 1
ATOM 710 O O . ASN A 1 96 ? 18.851 -3.455 -42.997 1.00 72.56 96 ASN A O 1
ATOM 714 N N . ASN A 1 97 ? 17.678 -3.502 -41.084 1.00 63.03 97 ASN A N 1
ATOM 715 C CA . ASN A 1 97 ? 18.532 -2.594 -40.321 1.00 63.03 97 ASN A CA 1
ATOM 716 C C . ASN A 1 97 ? 18.707 -3.071 -38.871 1.00 63.03 97 ASN A C 1
ATOM 718 O O . ASN A 1 97 ? 17.813 -3.677 -38.274 1.00 63.03 97 ASN A O 1
ATOM 722 N N . TRP A 1 98 ? 19.844 -2.711 -38.273 1.00 67.81 98 TRP A N 1
ATOM 723 C CA . TRP A 1 98 ? 20.040 -2.775 -36.825 1.00 67.81 98 TRP A CA 1
ATOM 724 C C . TRP A 1 98 ? 19.279 -1.627 -36.175 1.00 67.81 98 TRP A C 1
ATOM 726 O O . TRP A 1 98 ? 19.716 -0.475 -36.211 1.00 67.81 98 TRP A O 1
ATOM 736 N N . VAL A 1 99 ? 18.122 -1.929 -35.604 1.00 68.38 99 VAL A N 1
ATOM 737 C CA . VAL A 1 99 ? 17.243 -0.923 -35.011 1.00 68.38 99 VAL A CA 1
ATOM 738 C C . VAL A 1 99 ? 17.375 -0.918 -33.497 1.00 68.38 99 VAL A C 1
ATOM 740 O O . VAL A 1 99 ? 17.582 -1.956 -32.865 1.00 68.38 99 VAL A O 1
ATOM 743 N N . ASN A 1 100 ? 17.229 0.272 -32.909 1.00 64.88 100 ASN A N 1
ATOM 744 C CA . ASN A 1 100 ? 17.016 0.401 -31.476 1.00 64.88 100 ASN A CA 1
ATOM 745 C C . ASN A 1 100 ? 15.620 -0.098 -31.135 1.00 64.88 100 ASN A C 1
ATOM 747 O O . ASN A 1 100 ? 14.683 0.684 -30.973 1.00 64.88 100 ASN A O 1
ATOM 751 N N . THR A 1 101 ? 15.465 -1.404 -31.006 1.00 59.62 101 THR A N 1
ATOM 752 C CA . THR A 1 101 ? 14.408 -1.915 -30.149 1.00 59.62 101 THR A CA 1
ATOM 753 C C . THR A 1 101 ? 14.928 -1.773 -28.737 1.00 59.62 101 THR A C 1
ATOM 755 O O . THR A 1 101 ? 15.341 -2.749 -28.114 1.00 59.62 101 THR A O 1
ATOM 758 N N . SER A 1 102 ? 14.930 -0.536 -28.239 1.00 59.03 102 SER A N 1
ATOM 759 C CA . SER A 1 102 ? 14.921 -0.317 -26.805 1.00 59.03 102 SER A CA 1
ATOM 760 C C . SER A 1 102 ? 13.917 -1.339 -26.282 1.00 59.03 102 SER A C 1
ATOM 762 O O . SER A 1 102 ? 12.775 -1.317 -26.763 1.00 59.03 102 SER A O 1
ATOM 764 N N . PRO A 1 103 ? 14.251 -2.254 -25.361 1.00 53.75 103 PRO A N 1
ATOM 765 C CA . PRO A 1 103 ? 13.211 -2.899 -24.593 1.00 53.75 103 PRO A CA 1
ATOM 766 C C . PRO A 1 103 ? 12.682 -1.825 -23.637 1.00 53.75 103 PRO A C 1
ATOM 768 O O . PRO A 1 103 ? 12.725 -1.971 -22.427 1.00 53.75 103 PRO A O 1
ATOM 771 N N . ASN A 1 104 ? 12.225 -0.698 -24.178 1.00 52.03 104 ASN A N 1
ATOM 772 C CA . ASN A 1 104 ? 11.280 0.161 -23.535 1.00 52.03 104 ASN A CA 1
ATOM 773 C C . ASN A 1 104 ? 9.957 -0.525 -23.848 1.00 52.03 104 ASN A C 1
ATOM 775 O O . ASN A 1 104 ? 9.432 -0.336 -24.951 1.00 52.03 104 ASN A O 1
ATOM 779 N N . PRO A 1 105 ? 9.410 -1.370 -22.956 1.00 52.28 105 PRO A N 1
ATOM 780 C CA . PRO A 1 105 ? 7.976 -1.492 -22.960 1.00 52.28 105 PRO A CA 1
ATOM 781 C C . PRO A 1 105 ? 7.485 -0.062 -22.730 1.00 52.28 105 PRO A C 1
ATOM 783 O O . PRO A 1 105 ? 7.475 0.429 -21.606 1.00 52.28 105 PRO A O 1
ATOM 786 N N . SER A 1 106 ? 7.101 0.629 -23.808 1.00 55.91 106 SER A N 1
ATOM 787 C CA . SER A 1 106 ? 6.484 1.963 -23.775 1.00 55.91 106 SER A CA 1
ATOM 788 C C . SER A 1 106 ? 5.198 1.991 -22.934 1.00 55.91 106 SER A C 1
ATOM 790 O O . SER A 1 106 ? 4.538 3.015 -22.808 1.00 55.91 106 SER A O 1
ATOM 792 N N . THR A 1 107 ? 4.846 0.860 -22.338 1.00 56.09 107 THR A N 1
ATOM 793 C CA . THR A 1 107 ? 3.883 0.675 -21.280 1.00 56.09 107 THR A CA 1
ATOM 794 C C . THR A 1 107 ? 4.604 0.045 -20.090 1.00 56.09 107 THR A C 1
ATOM 796 O O . THR A 1 107 ? 4.755 -1.174 -19.992 1.00 56.09 107 THR A O 1
ATOM 799 N N . ILE A 1 108 ? 5.015 0.885 -19.135 1.00 62.28 108 ILE A N 1
ATOM 800 C CA . ILE A 1 108 ? 5.147 0.449 -17.745 1.00 62.28 108 ILE A CA 1
ATOM 801 C C . ILE A 1 108 ? 3.778 -0.116 -17.365 1.00 62.28 108 ILE A C 1
ATOM 803 O O . ILE A 1 108 ? 2.844 0.625 -17.062 1.00 62.28 108 ILE A O 1
ATOM 807 N N . THR A 1 109 ? 3.625 -1.430 -17.488 1.00 70.50 109 THR A N 1
ATOM 808 C CA . THR A 1 109 ? 2.341 -2.075 -17.253 1.00 70.50 109 THR A CA 1
ATOM 809 C C . THR A 1 109 ? 2.271 -2.353 -15.767 1.00 70.50 109 THR A C 1
ATOM 811 O O . THR A 1 109 ? 2.922 -3.261 -15.253 1.00 70.50 109 THR A O 1
ATOM 814 N N . ALA A 1 110 ? 1.526 -1.499 -15.072 1.00 77.75 110 ALA A N 1
ATOM 815 C CA . ALA A 1 110 ? 1.073 -1.749 -13.719 1.00 77.75 110 ALA A CA 1
ATOM 816 C C . ALA A 1 110 ? 0.397 -3.126 -13.679 1.00 77.75 110 ALA A C 1
ATOM 818 O O . ALA A 1 110 ? -0.613 -3.345 -14.351 1.00 77.75 110 ALA A O 1
ATOM 819 N N . LEU A 1 111 ? 0.976 -4.061 -12.928 1.00 81.56 111 LEU A N 1
ATOM 820 C CA . LEU A 1 111 ? 0.327 -5.335 -12.666 1.00 81.56 111 LEU A CA 1
ATOM 821 C C . LEU A 1 111 ? -0.512 -5.183 -11.403 1.00 81.56 111 LEU A C 1
ATOM 823 O O . LEU A 1 111 ? 0.006 -4.846 -10.334 1.00 81.56 111 LEU A O 1
ATOM 827 N N . ASN A 1 112 ? -1.816 -5.425 -11.558 1.00 86.44 112 ASN A N 1
ATOM 828 C CA . ASN A 1 112 ? -2.743 -5.492 -10.440 1.00 86.44 112 ASN A CA 1
ATOM 829 C C . ASN A 1 112 ? -2.334 -6.663 -9.537 1.00 86.44 112 ASN A C 1
ATOM 831 O O . ASN A 1 112 ? -2.243 -7.802 -9.993 1.00 86.44 112 ASN A O 1
ATOM 835 N N . ASN A 1 113 ? -2.071 -6.358 -8.272 1.00 87.25 113 ASN A N 1
ATOM 836 C CA . ASN A 1 113 ? -1.651 -7.309 -7.253 1.00 87.25 113 ASN A CA 1
ATOM 837 C C . ASN A 1 113 ? -2.808 -7.705 -6.316 1.00 87.25 113 ASN A C 1
ATOM 839 O O . ASN A 1 113 ? -2.607 -8.403 -5.324 1.00 87.25 113 ASN A O 1
ATOM 843 N N . LEU A 1 114 ? -4.029 -7.248 -6.600 1.00 86.75 114 LEU A N 1
ATOM 844 C CA . LEU A 1 114 ? -5.214 -7.626 -5.847 1.00 86.75 114 LEU A CA 1
ATOM 845 C C . LEU A 1 114 ? -5.640 -9.046 -6.230 1.00 86.75 114 LEU A C 1
ATOM 847 O O . LEU A 1 114 ? -5.984 -9.332 -7.378 1.00 86.75 114 LEU A O 1
ATOM 851 N N . GLN A 1 115 ? -5.672 -9.931 -5.234 1.00 85.12 115 GLN A N 1
ATOM 852 C CA . GLN A 1 115 ? -6.424 -11.183 -5.320 1.00 85.12 115 GLN A CA 1
ATOM 853 C C . GLN A 1 115 ? -7.908 -10.886 -5.595 1.00 85.12 115 GLN A C 1
ATOM 855 O O . GLN A 1 115 ? -8.378 -9.836 -5.168 1.00 85.12 115 GLN A O 1
ATOM 860 N N . PRO A 1 116 ? -8.686 -11.783 -6.226 1.00 90.06 116 PRO A N 1
ATOM 861 C CA . PRO A 1 116 ? -10.134 -11.613 -6.325 1.00 90.06 116 PRO A CA 1
ATOM 862 C C . PRO A 1 116 ? -10.756 -11.339 -4.947 1.00 90.06 116 PRO A C 1
ATOM 864 O O . PRO A 1 116 ? -10.509 -12.080 -3.993 1.00 90.06 116 PRO A O 1
ATOM 867 N N . TYR A 1 117 ? -11.541 -10.267 -4.836 1.00 88.50 117 TYR A N 1
ATOM 868 C CA . TYR A 1 117 ? -12.114 -9.814 -3.570 1.00 88.50 117 TYR A CA 1
ATOM 869 C C . TYR A 1 117 ? -13.555 -9.334 -3.743 1.00 88.50 117 TYR A C 1
ATOM 871 O O . TYR A 1 117 ? -13.958 -8.876 -4.811 1.00 88.50 117 TYR A O 1
ATOM 879 N N . LEU A 1 118 ? -14.320 -9.416 -2.654 1.00 89.50 118 LEU A N 1
ATOM 880 C CA . LEU A 1 118 ? -15.619 -8.770 -2.511 1.00 89.50 118 LEU A CA 1
ATOM 881 C C . LEU A 1 118 ? -15.518 -7.760 -1.370 1.00 89.50 118 LEU A C 1
ATOM 883 O O . LEU A 1 118 ? -15.160 -8.121 -0.249 1.00 89.50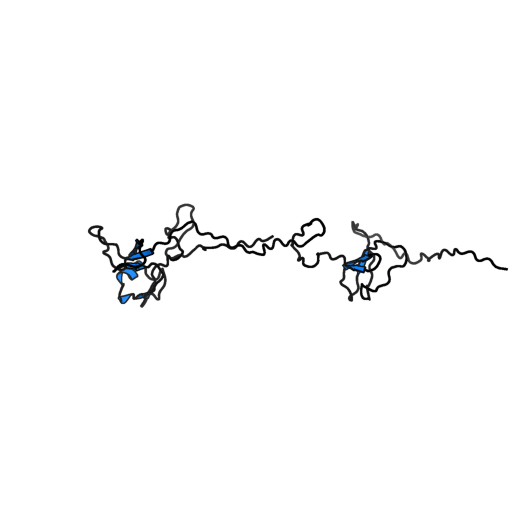 118 LEU A O 1
ATOM 887 N N . ALA A 1 119 ? -15.818 -6.496 -1.659 1.00 89.31 119 ALA A N 1
ATOM 888 C CA . ALA A 1 119 ? -15.803 -5.448 -0.651 1.00 89.31 119 ALA A CA 1
ATOM 889 C C . ALA A 1 119 ? -17.021 -5.584 0.274 1.00 89.31 119 ALA A C 1
ATOM 891 O O . ALA A 1 119 ? -18.167 -5.564 -0.173 1.00 89.31 119 ALA A O 1
ATOM 892 N N . VAL A 1 120 ? -16.751 -5.697 1.570 1.00 91.31 120 VAL A N 1
ATOM 893 C CA . VAL A 1 120 ? -17.734 -5.719 2.658 1.00 91.31 120 VAL A CA 1
ATOM 894 C C . VAL A 1 120 ? -17.319 -4.699 3.705 1.00 91.31 120 VAL A C 1
ATOM 896 O O . VAL A 1 120 ? -16.139 -4.354 3.813 1.00 91.31 120 VAL A O 1
ATOM 899 N N . ASN A 1 121 ? -18.279 -4.194 4.471 1.00 90.88 121 ASN A N 1
ATOM 900 C CA . ASN A 1 121 ? -17.967 -3.207 5.488 1.00 90.88 121 ASN A CA 1
ATOM 901 C C . ASN A 1 121 ? -17.318 -3.862 6.694 1.00 90.88 121 ASN A C 1
ATOM 903 O O . ASN A 1 121 ? -17.760 -4.902 7.170 1.00 90.88 121 ASN A O 1
ATOM 907 N N . ILE A 1 122 ? -16.293 -3.207 7.222 1.00 94.12 122 ILE A N 1
ATOM 908 C CA . ILE A 1 122 ? -15.629 -3.618 8.452 1.00 94.12 122 ILE A CA 1
ATOM 909 C C . ILE A 1 122 ? -15.904 -2.531 9.478 1.00 94.12 122 ILE A C 1
ATOM 911 O O . ILE A 1 122 ? -15.616 -1.357 9.235 1.00 94.12 122 ILE A O 1
ATOM 915 N N . CYS A 1 123 ? -16.504 -2.914 10.598 1.00 93.69 123 CYS A N 1
ATOM 916 C CA . CYS A 1 123 ? -16.863 -1.994 11.666 1.00 93.69 123 CYS A CA 1
ATOM 917 C C . CYS A 1 123 ? -16.235 -2.420 12.990 1.00 93.69 123 CYS A C 1
ATOM 919 O O . CYS A 1 123 ? -15.989 -3.602 13.218 1.00 93.69 123 CYS A O 1
ATOM 921 N N . ILE A 1 124 ? -16.027 -1.442 13.864 1.00 93.81 124 ILE A N 1
ATOM 922 C CA . ILE A 1 124 ? -15.539 -1.608 15.227 1.00 93.81 124 ILE A CA 1
ATOM 923 C C . ILE A 1 124 ? -16.605 -1.173 16.232 1.00 93.81 124 ILE A C 1
ATOM 925 O O . ILE A 1 124 ? -17.280 -0.159 16.028 1.00 93.81 124 ILE A O 1
ATOM 929 N N . ALA A 1 125 ? -16.766 -1.934 17.310 1.00 93.25 125 ALA A N 1
ATOM 930 C CA . ALA A 1 125 ? -17.696 -1.616 18.383 1.00 93.25 125 ALA A CA 1
ATOM 931 C C . ALA A 1 125 ? -17.175 -0.429 19.215 1.00 93.25 125 ALA A C 1
ATOM 933 O O . ALA A 1 125 ? -16.110 -0.499 19.832 1.00 93.25 125 ALA A O 1
ATOM 934 N N . LEU A 1 126 ? -17.942 0.665 19.246 1.00 90.44 126 LEU A N 1
ATOM 935 C CA . LEU A 1 126 ? -17.671 1.851 20.071 1.00 90.44 126 LEU A CA 1
ATOM 936 C C . LEU A 1 126 ? -18.104 1.665 21.526 1.00 90.44 126 LEU A C 1
ATOM 938 O O . LEU A 1 126 ? -17.578 2.308 22.430 1.00 90.44 126 LEU A O 1
ATOM 942 N N . GLN A 1 127 ? -19.082 0.792 21.736 1.00 83.62 127 GLN A N 1
ATOM 943 C CA . GLN A 1 127 ? -19.650 0.458 23.032 1.00 83.62 127 GLN A CA 1
ATOM 944 C C . GLN A 1 127 ? -19.797 -1.059 23.131 1.00 83.62 127 GLN A C 1
ATOM 946 O O . GLN A 1 127 ? -20.067 -1.728 22.136 1.00 83.62 127 GLN A O 1
ATOM 951 N N . GLY A 1 128 ? -19.627 -1.586 24.334 1.00 77.62 128 GLY A N 1
ATOM 952 C CA . GLY A 1 128 ? -19.655 -3.015 24.609 1.00 77.62 128 GLY A CA 1
ATOM 953 C C . GLY A 1 128 ? -19.308 -3.271 26.066 1.00 77.62 128 GLY A C 1
ATOM 954 O O . GLY A 1 128 ? -18.771 -2.382 26.736 1.00 77.62 128 GLY A O 1
ATOM 955 N N . ILE A 1 129 ? -19.612 -4.466 26.567 1.00 72.88 129 ILE A N 1
ATOM 956 C CA . ILE A 1 129 ? -19.217 -4.855 27.921 1.00 72.88 129 ILE A CA 1
ATOM 957 C C . ILE A 1 129 ? -17.928 -5.670 27.873 1.00 72.88 129 ILE A C 1
ATOM 959 O O . ILE A 1 129 ? -17.800 -6.650 27.142 1.00 72.88 129 ILE A O 1
ATOM 963 N N . PHE A 1 130 ? -16.947 -5.256 28.668 1.00 64.25 130 PHE A N 1
ATOM 964 C CA . PHE A 1 130 ? -15.740 -6.033 28.899 1.00 64.25 130 PHE A CA 1
ATOM 965 C C . PHE A 1 130 ? -15.571 -6.258 30.408 1.00 64.25 130 PHE A C 1
ATOM 967 O O . PHE A 1 130 ? -15.476 -5.270 31.141 1.00 64.25 130 PHE A O 1
ATOM 974 N N . PRO A 1 131 ? -15.511 -7.517 30.892 1.00 56.88 131 PRO A N 1
ATOM 975 C CA . PRO A 1 131 ? -15.737 -8.784 30.177 1.00 56.88 131 PRO A CA 1
ATOM 976 C C . PRO A 1 131 ? -17.231 -9.053 29.888 1.00 56.88 131 PRO A C 1
ATOM 978 O O . PRO A 1 131 ? -18.096 -8.662 30.672 1.00 56.88 131 PRO A O 1
ATOM 981 N N . SER A 1 132 ? -17.534 -9.736 28.777 1.00 61.50 132 SER A N 1
ATOM 982 C CA . SER A 1 132 ? -18.903 -10.119 28.398 1.00 61.50 132 SER A CA 1
ATOM 983 C C . SER A 1 132 ? -19.470 -11.139 29.386 1.00 61.50 132 SER A C 1
ATOM 985 O O . SER A 1 132 ? -18.787 -12.108 29.725 1.00 61.50 132 SER A O 1
ATOM 987 N N . ARG A 1 133 ? -20.694 -10.907 29.874 1.00 62.88 133 ARG A N 1
ATOM 988 C CA . ARG A 1 133 ? -21.364 -11.796 30.836 1.00 62.88 133 ARG A CA 1
ATOM 989 C C . ARG A 1 133 ? -22.078 -12.959 30.150 1.00 62.88 133 ARG A C 1
ATOM 991 O O . ARG A 1 133 ? -21.970 -14.074 30.643 1.00 62.88 133 ARG A O 1
ATOM 998 N N . ASP A 1 134 ? -22.701 -12.708 28.995 1.00 70.25 134 ASP A N 1
ATOM 999 C CA . ASP A 1 134 ? -23.586 -13.676 28.324 1.00 70.25 134 ASP A CA 1
ATOM 1000 C C . ASP A 1 134 ? -23.271 -13.888 26.825 1.00 70.25 134 ASP A C 1
ATOM 1002 O O . ASP A 1 134 ? -24.004 -14.587 26.130 1.00 70.25 134 ASP A O 1
ATOM 1006 N N . GLY A 1 135 ? -22.205 -13.280 26.282 1.00 64.19 135 GLY A N 1
ATOM 1007 C CA . GLY A 1 135 ? -21.774 -13.457 24.881 1.00 64.19 135 GLY A CA 1
ATOM 1008 C C . GLY A 1 135 ? -22.695 -12.845 23.814 1.00 64.19 135 GLY A C 1
ATOM 1009 O O . GLY A 1 135 ? -22.352 -12.855 22.636 1.00 64.19 135 GLY A O 1
ATOM 1010 N N . ALA A 1 136 ? -23.847 -12.294 24.208 1.00 69.75 136 ALA A N 1
ATOM 1011 C CA . ALA A 1 136 ? -24.785 -11.610 23.316 1.00 69.75 136 ALA A CA 1
ATOM 1012 C C . ALA A 1 136 ? -24.374 -10.159 23.002 1.00 69.75 136 ALA A C 1
ATOM 1014 O O . ALA A 1 136 ? -24.820 -9.581 22.011 1.00 69.75 136 ALA A O 1
ATOM 1015 N N . GLU A 1 137 ? -23.541 -9.565 23.856 1.00 79.50 137 GLU A N 1
ATOM 1016 C CA . GLU A 1 137 ? -23.092 -8.179 23.742 1.00 79.50 137 GLU A CA 1
ATOM 1017 C C . GLU A 1 137 ? -21.653 -8.141 23.211 1.00 79.50 137 GLU A C 1
ATOM 1019 O O . GLU A 1 137 ? -20.806 -8.879 23.732 1.00 79.50 137 GLU A O 1
ATOM 1024 N N . PRO A 1 138 ? -21.363 -7.292 22.205 1.00 82.06 138 PRO A N 1
ATOM 1025 C CA . PRO A 1 138 ? -20.032 -7.198 21.625 1.00 82.06 138 PRO A CA 1
ATOM 1026 C C . PRO A 1 138 ? -19.032 -6.648 22.640 1.00 82.06 138 PRO A C 1
ATOM 1028 O O . PRO A 1 138 ? -19.384 -5.865 23.533 1.00 82.06 138 PRO A O 1
ATOM 1031 N N . TYR A 1 139 ? -17.766 -7.012 22.473 1.00 87.19 139 TYR A N 1
ATOM 1032 C CA . TYR A 1 139 ? -16.688 -6.401 23.239 1.00 87.19 139 TYR A CA 1
ATOM 1033 C C . TYR A 1 139 ? -16.390 -5.008 22.687 1.00 87.19 139 TYR A C 1
ATOM 1035 O O . TYR A 1 139 ? -16.368 -4.788 21.477 1.00 87.19 139 TYR A O 1
ATOM 1043 N N . ILE A 1 140 ? -16.115 -4.043 23.564 1.00 90.06 140 ILE A N 1
ATOM 1044 C CA . ILE A 1 140 ? -15.650 -2.733 23.101 1.00 90.06 140 ILE A CA 1
ATOM 1045 C C . ILE A 1 140 ? -14.322 -2.895 22.343 1.00 90.06 140 ILE A C 1
ATOM 1047 O O . ILE A 1 140 ? -13.405 -3.564 22.816 1.00 90.06 140 ILE A O 1
ATOM 1051 N N . GLY A 1 141 ? -14.232 -2.312 21.147 1.00 90.44 141 GLY A N 1
ATOM 1052 C CA . GLY A 1 141 ? -13.091 -2.495 20.248 1.00 90.44 141 GLY A CA 1
ATOM 1053 C C . GLY A 1 141 ? -13.129 -3.767 19.391 1.00 90.44 141 GLY A C 1
ATOM 1054 O O . GLY A 1 141 ? -12.210 -3.981 18.602 1.00 90.44 141 GLY A O 1
ATOM 1055 N N . GLU A 1 142 ? -14.175 -4.592 19.493 1.00 91.19 142 GLU A N 1
ATOM 1056 C CA . GLU A 1 142 ? -14.376 -5.745 18.612 1.00 91.19 142 GLU A CA 1
ATOM 1057 C C . GLU A 1 142 ? -14.543 -5.306 17.157 1.00 91.19 142 GLU A C 1
ATOM 1059 O O . GLU A 1 142 ? -15.290 -4.371 16.872 1.00 91.19 142 GLU A O 1
ATOM 1064 N N . ILE A 1 143 ? -13.869 -5.997 16.234 1.00 92.25 143 ILE A N 1
ATOM 1065 C CA . ILE A 1 143 ? -13.958 -5.744 14.795 1.00 92.25 143 ILE A CA 1
ATOM 1066 C C . ILE A 1 143 ? -14.796 -6.847 14.152 1.00 92.25 143 ILE A C 1
ATOM 1068 O O . ILE A 1 143 ? -14.464 -8.024 14.254 1.00 92.25 143 ILE A O 1
ATOM 1072 N N . THR A 1 144 ? -15.863 -6.460 13.458 1.00 91.19 144 THR A N 1
ATOM 1073 C CA . THR A 1 144 ? -16.791 -7.374 12.781 1.00 91.19 144 THR A CA 1
ATOM 1074 C C . THR A 1 144 ? -17.038 -6.935 11.341 1.00 91.19 144 THR A C 1
ATOM 1076 O O . THR A 1 144 ? -16.985 -5.750 11.001 1.00 91.19 144 THR A O 1
ATOM 1079 N N . ILE A 1 145 ? -17.305 -7.917 10.483 1.00 91.81 145 ILE A N 1
ATOM 1080 C CA . ILE A 1 145 ? -17.642 -7.720 9.077 1.00 91.81 145 ILE A CA 1
ATOM 1081 C C . ILE A 1 145 ? -19.164 -7.653 8.922 1.00 91.81 145 ILE A C 1
ATOM 1083 O O . ILE A 1 145 ? -19.887 -8.530 9.390 1.00 91.81 145 ILE A O 1
ATOM 1087 N N . TYR A 1 146 ? -19.641 -6.642 8.203 1.00 90.69 146 TYR A N 1
ATOM 1088 C CA . TYR A 1 146 ? -21.040 -6.431 7.868 1.00 90.69 146 TYR A CA 1
ATOM 1089 C C . TYR A 1 146 ? -21.252 -6.407 6.352 1.00 90.69 146 TYR A C 1
ATOM 1091 O O . TYR A 1 146 ? -20.503 -5.784 5.600 1.00 90.69 146 TYR A O 1
ATOM 1099 N N . GLY A 1 147 ? -22.326 -7.057 5.898 1.00 91.62 147 GLY A N 1
ATOM 1100 C CA . GLY A 1 147 ? -22.719 -7.086 4.483 1.00 91.62 147 GLY A CA 1
ATOM 1101 C C . GLY A 1 147 ? -23.487 -5.848 3.999 1.00 91.62 147 GLY A C 1
ATOM 1102 O O . GLY A 1 147 ? -23.830 -5.775 2.824 1.00 91.62 147 GLY A O 1
ATOM 1103 N N . PHE A 1 148 ? -23.793 -4.888 4.877 1.00 90.88 148 PHE A N 1
ATOM 1104 C CA . PHE A 1 148 ? -24.573 -3.683 4.561 1.00 90.88 148 PHE A CA 1
ATOM 1105 C C . PHE A 1 148 ? -23.723 -2.407 4.610 1.00 90.88 148 PHE A C 1
ATOM 1107 O O . PHE A 1 148 ? -22.688 -2.359 5.271 1.00 90.88 148 PHE A O 1
ATOM 1114 N N . ASN A 1 149 ? -24.173 -1.346 3.925 1.00 90.25 149 ASN A N 1
ATOM 1115 C CA . ASN A 1 149 ? -23.367 -0.147 3.651 1.00 90.25 149 ASN A CA 1
ATOM 1116 C C . ASN A 1 149 ? -23.337 0.927 4.775 1.00 90.25 149 ASN A C 1
ATOM 1118 O O . ASN A 1 149 ? -23.073 2.097 4.512 1.00 90.25 149 ASN A O 1
ATOM 1122 N N . PHE A 1 150 ? -23.657 0.586 6.023 1.00 90.19 150 PHE A N 1
ATOM 1123 C CA . PHE A 1 150 ? -23.705 1.554 7.130 1.00 90.19 150 PHE A CA 1
ATOM 1124 C C . PHE A 1 150 ? -23.188 0.944 8.435 1.00 90.19 150 PHE A C 1
ATOM 1126 O O . PHE A 1 150 ? -23.231 -0.271 8.606 1.00 90.19 150 PHE A O 1
ATOM 1133 N N . ALA A 1 151 ? -22.717 1.780 9.364 1.00 90.25 151 ALA A N 1
ATOM 1134 C CA . ALA A 1 151 ? -22.374 1.334 10.713 1.00 90.25 151 ALA A CA 1
ATOM 1135 C C . ALA A 1 151 ? -23.635 1.344 11.601 1.00 90.25 151 ALA A C 1
ATOM 1137 O O . ALA A 1 151 ? -24.299 2.384 11.684 1.00 90.25 151 ALA A O 1
ATOM 1138 N N . PRO A 1 152 ? -24.002 0.226 12.255 1.00 88.44 152 PRO A N 1
ATOM 1139 C CA . PRO A 1 152 ? -25.119 0.192 13.197 1.00 88.44 152 PRO A CA 1
ATOM 1140 C C . PRO A 1 152 ? -24.871 1.085 14.417 1.00 88.44 152 PRO A C 1
ATOM 1142 O O . PRO A 1 152 ? -23.744 1.487 14.705 1.00 88.44 152 PRO A O 1
ATOM 1145 N N . ARG A 1 153 ? -25.922 1.366 15.197 1.00 87.50 153 ARG A N 1
ATOM 1146 C CA . ARG A 1 153 ? -25.774 2.153 16.430 1.00 87.50 153 ARG A CA 1
ATOM 1147 C C . ARG A 1 153 ? -24.801 1.463 17.391 1.00 87.50 153 ARG A C 1
ATOM 1149 O O . ARG A 1 153 ? -24.982 0.293 17.713 1.00 87.50 153 ARG A O 1
ATOM 1156 N N . GLY A 1 154 ? -23.813 2.211 17.878 1.00 89.25 154 GLY A N 1
ATOM 1157 C CA . GLY A 1 154 ? -22.762 1.676 18.746 1.00 89.25 154 GLY A CA 1
ATOM 1158 C C . GLY A 1 154 ? -21.566 1.085 18.004 1.00 89.25 154 GLY A C 1
ATOM 1159 O O . GLY A 1 154 ? -20.669 0.557 18.650 1.00 89.25 154 GLY A O 1
ATOM 1160 N N . TRP A 1 155 ? -21.536 1.198 16.677 1.00 92.31 155 TRP A N 1
ATOM 1161 C CA . TRP A 1 155 ? -20.428 0.784 15.828 1.00 92.31 155 TRP A CA 1
ATOM 1162 C C . TRP A 1 155 ? -19.944 1.959 14.984 1.00 92.31 155 TRP A C 1
ATOM 1164 O O . TRP A 1 155 ? -20.687 2.903 14.714 1.00 92.31 155 TRP A O 1
ATOM 1174 N N . ALA A 1 156 ? -18.702 1.878 14.529 1.00 94.38 156 ALA A N 1
ATOM 1175 C CA . ALA A 1 156 ? -18.127 2.802 13.564 1.00 94.38 156 ALA A CA 1
ATOM 1176 C C . ALA A 1 156 ? -17.397 2.036 12.463 1.00 94.38 156 ALA A C 1
ATOM 1178 O O . ALA A 1 156 ? -16.865 0.958 12.702 1.00 94.38 156 ALA A O 1
ATOM 1179 N N . MET A 1 157 ? -17.349 2.595 11.255 1.00 94.75 157 MET A N 1
ATOM 1180 C CA . MET A 1 157 ? -16.577 2.010 10.156 1.00 94.75 157 MET A CA 1
ATOM 1181 C C . MET A 1 157 ? -15.071 2.113 10.428 1.00 94.75 157 MET A C 1
ATOM 1183 O O . MET A 1 157 ? -14.585 3.157 10.867 1.00 94.75 157 MET A O 1
ATOM 1187 N N . CYS A 1 158 ? -14.323 1.065 10.084 1.00 94.38 158 CYS A N 1
ATOM 1188 C CA . CYS A 1 158 ? -12.860 1.035 10.126 1.00 94.38 158 CYS A CA 1
ATOM 1189 C C . CYS A 1 158 ? -12.254 1.762 8.910 1.00 94.38 158 CYS A C 1
ATOM 1191 O O . CYS A 1 158 ? -11.596 1.158 8.062 1.00 94.38 158 CYS A O 1
ATOM 1193 N N . ASN A 1 159 ? -12.507 3.067 8.807 1.00 94.25 159 ASN A N 1
ATOM 1194 C CA . ASN A 1 159 ? -12.083 3.945 7.711 1.00 94.25 159 ASN A CA 1
ATOM 1195 C C . ASN A 1 159 ? -11.050 5.006 8.135 1.00 94.25 159 ASN A C 1
ATOM 1197 O O . ASN A 1 159 ? -10.847 5.985 7.424 1.00 94.25 159 ASN A O 1
ATOM 1201 N N . GLY A 1 160 ? -10.418 4.863 9.304 1.00 94.19 160 GLY A N 1
ATOM 1202 C CA . GLY A 1 160 ? -9.449 5.853 9.787 1.00 94.19 160 GLY A CA 1
ATOM 1203 C C . GLY A 1 160 ? -10.046 7.142 10.359 1.00 94.19 160 GLY A C 1
ATOM 1204 O O . GLY A 1 160 ? -9.309 8.106 10.553 1.00 94.19 160 GLY A O 1
ATOM 1205 N N . GLN A 1 161 ? -11.359 7.204 10.610 1.00 94.88 161 GLN A N 1
ATOM 1206 C CA . GLN A 1 161 ? -11.992 8.401 11.175 1.00 94.88 161 GLN A CA 1
ATOM 1207 C C . GLN A 1 161 ? -11.422 8.778 12.552 1.00 94.88 161 GLN A C 1
ATOM 1209 O O . GLN A 1 161 ? -11.093 7.910 13.365 1.00 94.88 161 GLN A O 1
ATOM 1214 N N . LEU A 1 162 ? -11.353 10.086 12.818 1.00 96.19 162 LEU A N 1
ATOM 1215 C CA . LEU A 1 162 ? -10.989 10.639 14.121 1.00 96.19 162 LEU A CA 1
ATOM 1216 C C . LEU A 1 162 ? -12.223 10.736 15.022 1.00 96.19 162 LEU A C 1
ATOM 1218 O O . LEU A 1 162 ? -13.239 11.308 14.631 1.00 96.19 162 LEU A O 1
ATOM 1222 N N . LEU A 1 163 ? -12.106 10.230 16.246 1.00 95.06 163 LEU A N 1
ATOM 1223 C CA . LEU A 1 163 ? -13.134 10.285 17.278 1.00 95.06 163 LEU A CA 1
ATOM 1224 C C . LEU A 1 163 ? -12.669 11.100 18.481 1.00 95.06 163 LEU A C 1
ATOM 1226 O O . LEU A 1 163 ? -11.483 11.144 18.810 1.00 95.06 163 LEU A O 1
ATOM 1230 N N . SER A 1 164 ? -13.630 11.722 19.165 1.00 96.50 164 SER A N 1
ATOM 1231 C CA . SER A 1 164 ? -13.386 12.425 20.425 1.00 96.50 164 SER A CA 1
ATOM 1232 C C . SER A 1 164 ? -13.098 11.433 21.551 1.00 96.50 164 SER A C 1
ATOM 1234 O O . SER A 1 164 ? -13.895 10.520 21.800 1.00 96.50 164 SER A O 1
ATOM 1236 N N . ILE A 1 165 ? -11.994 11.654 22.271 1.00 95.06 165 ILE A N 1
ATOM 1237 C CA . ILE A 1 165 ? -11.616 10.869 23.455 1.00 95.06 165 ILE A CA 1
ATOM 1238 C C . ILE A 1 165 ? -12.664 11.041 24.557 1.00 95.06 165 ILE A C 1
ATOM 1240 O O . ILE A 1 165 ? -13.048 10.062 25.188 1.00 95.06 165 ILE A O 1
ATOM 1244 N N . ALA A 1 166 ? -13.188 12.256 24.747 1.00 94.62 166 ALA A N 1
ATOM 1245 C CA . ALA A 1 166 ? -14.141 12.558 25.817 1.00 94.62 166 ALA A CA 1
ATOM 1246 C C . ALA A 1 166 ? -15.437 11.732 25.728 1.00 94.62 166 ALA A C 1
ATOM 1248 O O . ALA A 1 166 ? -16.055 11.445 26.748 1.00 94.62 166 ALA A O 1
ATOM 1249 N N . GLN A 1 167 ? -15.839 11.339 24.516 1.00 92.19 167 GLN A N 1
ATOM 1250 C CA . GLN A 1 167 ? -17.041 10.534 24.278 1.00 92.19 167 GLN A CA 1
ATOM 1251 C C . GLN A 1 167 ? -16.759 9.027 24.208 1.00 92.19 167 GLN A C 1
ATOM 1253 O O . GLN A 1 167 ? -17.686 8.236 24.334 1.00 92.19 167 GLN A O 1
ATOM 1258 N N . ASN A 1 168 ? -15.502 8.620 24.009 1.00 92.88 168 ASN A N 1
ATOM 1259 C CA . ASN A 1 168 ? -15.111 7.226 23.776 1.00 92.88 168 ASN A CA 1
ATOM 1260 C C . ASN A 1 168 ? -13.899 6.844 24.639 1.00 92.88 168 ASN A C 1
ATOM 1262 O O . ASN A 1 168 ? -12.945 6.231 24.159 1.00 92.88 168 ASN A O 1
ATOM 1266 N N . THR A 1 169 ? -13.918 7.230 25.917 1.00 92.94 169 THR A N 1
ATOM 1267 C CA . THR A 1 169 ? -12.786 7.058 26.842 1.00 92.94 169 THR A CA 1
ATOM 1268 C C . THR A 1 169 ? -12.359 5.598 26.968 1.00 92.94 169 THR A C 1
ATOM 1270 O O . THR A 1 169 ? -11.171 5.305 26.895 1.00 92.94 169 THR A O 1
ATOM 1273 N N . ALA A 1 170 ? -13.321 4.678 27.075 1.00 90.69 170 ALA A N 1
ATOM 1274 C CA . ALA A 1 170 ? -13.055 3.247 27.189 1.00 90.69 170 ALA A CA 1
ATOM 1275 C C . ALA A 1 170 ? -12.410 2.662 25.919 1.00 90.69 170 ALA A C 1
ATOM 1277 O O . ALA A 1 170 ? -11.461 1.887 26.015 1.00 90.69 170 ALA A O 1
ATOM 1278 N N . LEU A 1 171 ? -12.865 3.072 24.729 1.00 91.81 171 LEU A N 1
ATOM 1279 C CA . LEU A 1 171 ? -12.257 2.637 23.470 1.00 91.81 171 LEU A CA 1
ATOM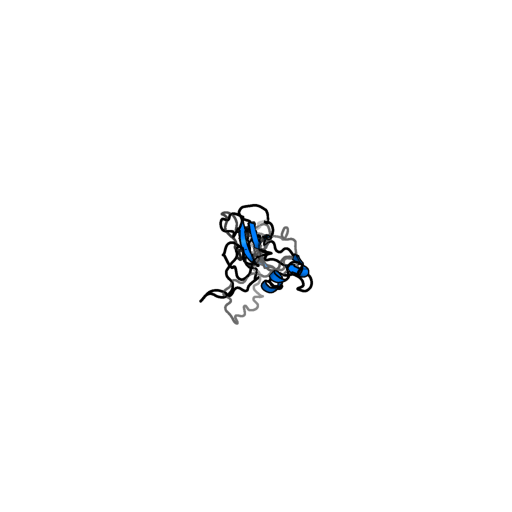 1280 C C . LEU A 1 171 ? -10.844 3.217 23.307 1.00 91.81 171 LEU A C 1
ATOM 1282 O O . LEU A 1 171 ? -9.929 2.508 22.889 1.00 91.81 171 LEU A O 1
ATOM 1286 N N . PHE A 1 172 ? -10.647 4.484 23.683 1.00 93.44 172 PHE A N 1
ATOM 1287 C CA . PHE A 1 172 ? -9.330 5.117 23.673 1.00 93.44 172 PHE A CA 1
ATOM 1288 C C . PHE A 1 172 ? -8.346 4.419 24.619 1.00 93.44 172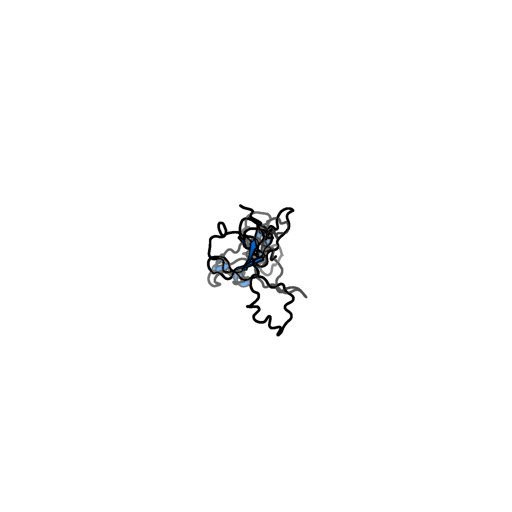 PHE A C 1
ATOM 1290 O O . PHE A 1 172 ? -7.191 4.232 24.252 1.00 93.44 172 PHE A O 1
ATOM 1297 N N . SER A 1 173 ? -8.786 3.968 25.798 1.00 92.25 173 SER A N 1
ATOM 1298 C CA . SER A 1 173 ? -7.932 3.194 26.708 1.00 92.25 173 SER A CA 1
ATOM 1299 C C . SER A 1 173 ? -7.421 1.882 26.100 1.00 92.25 173 SER A C 1
ATOM 1301 O O . SER A 1 173 ? -6.384 1.394 26.541 1.00 92.25 173 SER A O 1
ATOM 1303 N N . LEU A 1 174 ? -8.112 1.324 25.098 1.00 90.94 174 LEU A N 1
ATOM 1304 C CA . LEU A 1 174 ? -7.686 0.111 24.395 1.00 90.94 174 LEU A CA 1
ATOM 1305 C C . LEU A 1 174 ? -6.818 0.400 23.167 1.00 90.94 174 LEU A C 1
ATOM 1307 O O . LEU A 1 174 ? -5.799 -0.255 22.971 1.00 90.94 174 LEU A O 1
ATOM 1311 N N . LEU A 1 175 ? -7.224 1.352 22.321 1.00 92.56 175 LEU A N 1
ATOM 1312 C CA . LEU A 1 175 ? -6.548 1.622 21.043 1.00 92.56 175 LEU A CA 1
ATOM 1313 C C . LEU A 1 175 ? -5.414 2.649 21.155 1.00 92.56 175 LEU A C 1
ATOM 1315 O O . LEU A 1 175 ? -4.525 2.680 20.305 1.00 92.56 175 LEU A O 1
ATOM 1319 N N . GLY A 1 176 ? -5.466 3.522 22.161 1.00 93.62 176 GLY A N 1
ATOM 1320 C CA . GLY A 1 176 ? -4.568 4.662 22.296 1.00 93.62 176 GLY A CA 1
ATOM 1321 C C . GLY A 1 176 ? -4.524 5.508 21.022 1.00 93.62 176 GLY A C 1
ATOM 1322 O O . GLY A 1 176 ? -5.548 5.813 20.411 1.00 93.62 176 GLY A O 1
ATOM 1323 N N . THR A 1 177 ? -3.313 5.875 20.609 1.00 94.81 177 THR A N 1
ATOM 1324 C CA . THR A 1 177 ? -3.036 6.613 19.367 1.00 94.81 177 THR A CA 1
ATOM 1325 C C . THR A 1 177 ? -2.442 5.728 18.270 1.00 94.81 177 THR A C 1
ATOM 1327 O O . THR A 1 177 ? -1.910 6.247 17.292 1.00 94.81 177 THR A O 1
ATOM 1330 N N . THR A 1 178 ? -2.537 4.397 18.392 1.00 94.81 178 THR A N 1
ATOM 1331 C CA . THR A 1 178 ? -1.919 3.433 17.461 1.00 94.81 178 THR A CA 1
ATOM 1332 C C . THR A 1 178 ? -2.290 3.683 15.999 1.00 94.81 178 THR A C 1
ATOM 1334 O O . THR A 1 178 ? -1.461 3.492 15.114 1.00 94.81 178 THR A O 1
ATOM 1337 N N . TYR A 1 179 ? -3.515 4.142 15.739 1.00 93.94 179 TYR A N 1
ATOM 1338 C CA . TYR A 1 179 ? -4.009 4.417 14.387 1.00 93.94 179 TYR A CA 1
ATOM 1339 C C . TYR A 1 179 ? -4.009 5.912 14.027 1.00 93.94 179 TYR A C 1
ATOM 1341 O O . TYR A 1 179 ? -4.416 6.271 12.924 1.00 93.94 179 TYR A O 1
ATOM 1349 N N . GLY A 1 180 ? -3.555 6.786 14.935 1.00 93.94 180 GLY A N 1
ATOM 1350 C CA . GLY A 1 180 ? -3.499 8.239 14.759 1.00 93.94 180 GLY A CA 1
ATOM 1351 C C . GLY A 1 180 ? -4.283 9.040 15.806 1.00 93.94 180 GLY A C 1
ATOM 1352 O O . GLY A 1 180 ? -4.752 8.516 16.819 1.00 93.94 180 GLY A O 1
ATOM 1353 N N . GLY A 1 181 ? -4.429 10.340 15.539 1.00 92.62 181 GLY A N 1
ATOM 1354 C CA . GLY A 1 181 ? -4.987 11.332 16.464 1.00 92.62 181 GLY A CA 1
ATOM 1355 C C . GLY A 1 181 ? -3.929 11.984 17.357 1.00 92.62 181 GLY A C 1
ATOM 1356 O O . GLY A 1 181 ? -2.745 11.663 17.280 1.00 92.62 181 GLY A O 1
ATOM 1357 N N . ASN A 1 182 ? -4.350 12.943 18.183 1.00 93.19 182 ASN A N 1
ATOM 1358 C CA . ASN A 1 182 ? -3.432 13.725 19.021 1.00 93.19 182 ASN A CA 1
ATOM 1359 C C . ASN A 1 182 ? -3.249 13.163 20.441 1.00 93.19 182 ASN A C 1
ATOM 1361 O O . ASN A 1 182 ? -2.445 13.697 21.198 1.00 93.19 182 ASN A O 1
ATOM 1365 N N . GLY A 1 183 ? -4.013 12.134 20.828 1.00 92.00 183 GLY A N 1
ATOM 1366 C CA . GLY A 1 183 ? -3.927 11.498 22.148 1.00 92.00 183 GLY A CA 1
ATOM 1367 C C . GLY A 1 183 ? -4.376 12.375 23.320 1.00 92.00 183 GLY A C 1
ATOM 1368 O O . GLY A 1 183 ? -4.263 11.954 24.466 1.00 92.00 183 GLY A O 1
ATOM 1369 N N . GLN A 1 184 ? -4.884 13.578 23.045 1.00 92.94 184 GLN A N 1
ATOM 1370 C CA . GLN A 1 184 ? -5.353 14.533 24.053 1.00 92.94 184 GLN A CA 1
ATOM 1371 C C . GLN A 1 184 ? -6.854 14.779 23.928 1.00 92.94 184 GLN A C 1
ATOM 1373 O O . GLN A 1 184 ? -7.597 14.639 24.894 1.00 92.94 184 GLN A O 1
ATOM 1378 N N . THR A 1 185 ? -7.315 15.107 22.722 1.00 95.75 185 THR A N 1
ATOM 1379 C CA . THR A 1 185 ? -8.735 15.334 22.426 1.00 95.75 185 THR A CA 1
ATOM 1380 C C . THR A 1 185 ? -9.298 14.303 21.460 1.00 95.75 185 THR A C 1
ATOM 1382 O O . THR A 1 185 ? -10.499 14.037 21.485 1.00 95.75 185 THR A O 1
ATOM 1385 N N . THR A 1 186 ? -8.449 13.703 20.623 1.00 96.38 186 THR A N 1
ATOM 1386 C CA . THR A 1 186 ? -8.858 12.804 19.544 1.00 96.38 186 THR A CA 1
ATOM 1387 C C . THR A 1 186 ? -7.934 11.602 19.394 1.00 96.38 186 THR A C 1
ATOM 1389 O O . THR A 1 186 ? -6.732 11.674 19.661 1.00 96.38 186 THR A O 1
ATOM 1392 N N . PHE A 1 187 ? -8.507 10.512 18.902 1.00 96.88 187 PHE A N 1
ATOM 1393 C CA . PHE A 1 187 ? -7.811 9.305 18.464 1.00 96.88 187 PHE A CA 1
ATOM 1394 C C . PHE A 1 187 ? -8.438 8.810 17.160 1.00 96.88 187 PHE A C 1
ATOM 1396 O O . PHE A 1 187 ? -9.582 9.153 16.862 1.00 96.88 187 PHE A O 1
ATOM 1403 N N . ALA A 1 188 ? -7.698 8.043 16.367 1.00 96.62 188 ALA A N 1
ATOM 1404 C CA . ALA A 1 188 ? -8.208 7.482 15.119 1.00 96.62 188 ALA A CA 1
ATOM 1405 C C . ALA A 1 188 ? -8.611 6.011 15.271 1.00 96.62 188 ALA A C 1
ATOM 1407 O O . ALA A 1 188 ? -8.030 5.266 16.063 1.00 96.62 188 ALA A O 1
ATOM 1408 N N . LEU A 1 189 ? -9.586 5.589 14.469 1.00 95.50 189 LEU A N 1
ATOM 1409 C CA . LEU A 1 189 ? -9.909 4.177 14.266 1.00 95.50 189 LEU A CA 1
ATOM 1410 C C . LEU A 1 189 ? -8.951 3.522 13.255 1.00 95.50 189 LEU A C 1
ATOM 1412 O O . LEU A 1 189 ? -8.305 4.228 12.479 1.00 95.50 189 LEU A O 1
ATOM 1416 N N . PRO A 1 190 ? -8.879 2.179 13.192 1.00 95.06 190 PRO A N 1
ATOM 1417 C CA . PRO A 1 190 ? -8.177 1.493 12.113 1.00 95.06 190 PRO A CA 1
ATOM 1418 C C . PRO A 1 190 ? -8.700 1.913 10.734 1.00 95.06 190 PRO A C 1
ATOM 1420 O O . PRO A 1 190 ? -9.901 2.126 10.559 1.00 95.06 190 PRO A O 1
ATOM 1423 N N . ASN A 1 191 ? -7.810 1.991 9.744 1.00 94.06 191 ASN A N 1
ATOM 1424 C CA . ASN A 1 191 ? -8.182 2.162 8.342 1.00 94.06 191 ASN A CA 1
ATOM 1425 C C . ASN A 1 191 ? -7.948 0.852 7.582 1.00 94.06 191 ASN A C 1
ATOM 1427 O O . ASN A 1 191 ? -6.805 0.489 7.303 1.00 94.06 191 ASN A O 1
ATOM 1431 N N . LEU A 1 192 ? -9.036 0.154 7.265 1.00 92.19 192 LEU A N 1
ATOM 1432 C CA . LEU A 1 192 ? -9.034 -1.114 6.534 1.00 92.19 192 LEU A CA 1
ATOM 1433 C C . LEU A 1 192 ? -9.549 -0.963 5.093 1.00 92.19 192 LEU A C 1
ATOM 1435 O O . LEU A 1 192 ? -9.793 -1.953 4.409 1.00 92.19 192 LEU A O 1
ATOM 1439 N N . GLN A 1 193 ? -9.700 0.268 4.599 1.00 89.81 193 GLN A N 1
ATOM 1440 C CA . GLN A 1 193 ? -10.098 0.505 3.213 1.00 89.81 193 GLN A CA 1
ATOM 1441 C C . GLN A 1 193 ? -8.960 0.097 2.267 1.00 89.81 193 GLN A C 1
ATOM 1443 O O . GLN A 1 193 ? -7.834 0.571 2.411 1.00 89.81 193 GLN A O 1
ATOM 1448 N N . GLY A 1 194 ? -9.250 -0.810 1.326 1.00 87.19 194 GLY A N 1
ATOM 1449 C CA . GLY A 1 194 ? -8.252 -1.361 0.395 1.00 87.19 194 GLY A CA 1
ATOM 1450 C C . GLY A 1 194 ? -7.206 -2.265 1.063 1.00 87.19 194 GLY A C 1
ATOM 1451 O O . GLY A 1 194 ? -6.148 -2.518 0.493 1.00 87.19 194 GLY A O 1
ATOM 1452 N N . ARG A 1 195 ? -7.456 -2.731 2.296 1.00 89.06 195 ARG A N 1
ATOM 1453 C CA . ARG A 1 195 ? -6.484 -3.502 3.085 1.00 89.06 195 ARG A CA 1
ATOM 1454 C C . ARG A 1 195 ? -7.105 -4.768 3.653 1.00 89.06 195 ARG A C 1
ATOM 1456 O O . ARG A 1 195 ? -8.224 -4.759 4.154 1.00 89.06 195 ARG A O 1
ATOM 1463 N N . VAL A 1 196 ? -6.328 -5.847 3.634 1.00 88.69 196 VAL A N 1
ATOM 1464 C CA . VAL A 1 196 ? -6.670 -7.096 4.318 1.00 88.69 196 VAL A CA 1
ATOM 1465 C C . VAL A 1 196 ? -5.993 -7.093 5.692 1.00 88.69 196 VAL A C 1
ATOM 1467 O O . VAL A 1 196 ? -4.787 -6.841 5.761 1.00 88.69 196 VAL A O 1
ATOM 1470 N N . PRO A 1 197 ? -6.729 -7.337 6.791 1.00 89.50 197 PRO A N 1
ATOM 1471 C CA . PRO A 1 197 ? -6.125 -7.446 8.112 1.00 89.50 197 PRO A CA 1
ATOM 1472 C C . PRO A 1 197 ? -5.231 -8.690 8.200 1.00 89.50 197 PRO A C 1
ATOM 1474 O O . PRO A 1 197 ? -5.585 -9.763 7.714 1.00 89.50 197 PRO A O 1
ATOM 1477 N N . ILE A 1 198 ? -4.087 -8.547 8.865 1.00 89.94 198 ILE A N 1
ATOM 1478 C CA . ILE A 1 198 ? -3.159 -9.638 9.187 1.00 89.94 198 ILE A CA 1
ATOM 1479 C C . ILE A 1 198 ? -2.914 -9.670 10.696 1.00 89.94 198 ILE A C 1
ATOM 1481 O O . ILE A 1 198 ? -3.066 -8.655 11.378 1.00 89.94 198 ILE A O 1
ATOM 1485 N N . HIS A 1 199 ? -2.555 -10.837 11.230 1.00 91.31 199 HIS A N 1
ATOM 1486 C CA . HIS A 1 199 ? -2.262 -10.978 12.655 1.00 91.31 199 HIS A CA 1
ATOM 1487 C C . HIS A 1 199 ? -0.966 -10.240 13.029 1.00 91.31 199 HIS A C 1
ATOM 1489 O O . HIS A 1 199 ? 0.000 -10.254 12.266 1.00 91.31 199 HIS A O 1
ATOM 1495 N N . PHE A 1 200 ? -0.947 -9.603 14.203 1.00 91.62 200 PHE A N 1
ATOM 1496 C CA . PHE A 1 200 ? 0.241 -8.912 14.709 1.00 91.62 200 PHE A CA 1
ATOM 1497 C C . PHE A 1 200 ? 1.250 -9.905 15.310 1.00 91.62 200 PHE A C 1
ATOM 1499 O O . PHE A 1 200 ? 0.905 -11.016 15.696 1.00 91.62 200 PHE A O 1
ATOM 1506 N N . GLY A 1 201 ? 2.504 -9.488 15.439 1.00 91.56 201 GLY A N 1
ATOM 1507 C CA . GLY A 1 201 ? 3.588 -10.298 15.981 1.00 91.56 201 GLY A CA 1
ATOM 1508 C C . GLY A 1 201 ? 4.390 -11.024 14.904 1.00 91.56 201 GLY A C 1
ATOM 1509 O O . GLY A 1 201 ? 4.344 -10.687 13.722 1.00 91.56 201 GLY A O 1
ATOM 1510 N N . GLN A 1 202 ? 5.184 -11.997 15.343 1.00 92.69 202 GLN A N 1
ATOM 1511 C CA . GLN A 1 202 ? 6.077 -12.768 14.488 1.00 92.69 202 GLN A CA 1
ATOM 1512 C C . GLN A 1 202 ? 5.812 -14.262 14.684 1.00 92.69 202 GLN A C 1
ATOM 1514 O O . GLN A 1 202 ? 6.042 -14.801 15.766 1.00 92.69 202 GLN A O 1
ATOM 1519 N N . GLY A 1 203 ? 5.348 -14.938 13.632 1.00 88.19 203 GLY A N 1
ATOM 1520 C CA . GLY A 1 203 ? 5.349 -16.402 13.588 1.00 88.19 203 GLY A CA 1
ATOM 1521 C C . GLY A 1 203 ? 6.765 -16.948 13.373 1.00 88.19 203 GLY A C 1
ATOM 1522 O O . GLY A 1 203 ? 7.625 -16.257 12.827 1.00 88.19 203 GLY A O 1
ATOM 1523 N N . ALA A 1 204 ? 7.025 -18.194 13.776 1.00 92.62 204 ALA A N 1
ATOM 1524 C CA . ALA A 1 204 ? 8.333 -18.822 13.574 1.00 92.62 204 ALA A CA 1
ATOM 1525 C C . ALA A 1 204 ? 8.723 -18.819 12.081 1.00 92.62 204 ALA A C 1
ATOM 1527 O O . ALA A 1 204 ? 8.001 -19.356 11.246 1.00 92.62 204 ALA A O 1
ATOM 1528 N N . GLY A 1 205 ? 9.856 -18.191 11.746 1.00 89.62 205 GLY A N 1
ATOM 1529 C CA . GLY A 1 205 ? 10.335 -18.062 10.363 1.00 89.62 205 GLY A CA 1
ATOM 1530 C C . GLY A 1 205 ? 9.601 -17.024 9.501 1.00 89.62 205 GLY A C 1
ATOM 1531 O O . GLY A 1 205 ? 9.907 -16.911 8.317 1.00 89.62 205 GLY A O 1
ATOM 1532 N N . LEU A 1 206 ? 8.662 -16.257 10.066 1.00 90.31 206 LEU A N 1
ATOM 1533 C CA . LEU A 1 206 ? 7.935 -15.196 9.365 1.00 90.31 206 LEU A CA 1
ATOM 1534 C C . LEU A 1 206 ? 8.480 -13.805 9.710 1.00 90.31 206 LEU A C 1
ATOM 1536 O O . LEU A 1 206 ? 9.239 -13.618 10.667 1.00 90.31 206 LEU A O 1
ATOM 1540 N N . SER A 1 207 ? 8.081 -12.812 8.916 1.00 90.44 207 SER A N 1
ATOM 1541 C CA . SER A 1 207 ? 8.363 -11.405 9.197 1.00 90.44 207 SER A CA 1
ATOM 1542 C C . SER A 1 207 ? 7.597 -10.917 10.437 1.00 90.44 207 SER A C 1
ATOM 1544 O O . SER A 1 207 ? 6.476 -11.370 10.674 1.00 90.44 207 SER A O 1
ATOM 1546 N N . PRO A 1 208 ? 8.174 -9.995 11.230 1.00 91.88 208 PRO A N 1
ATOM 1547 C CA . PRO A 1 208 ? 7.455 -9.347 12.319 1.00 91.88 208 PRO A CA 1
ATOM 1548 C C . PRO A 1 208 ? 6.476 -8.296 11.777 1.00 91.88 208 PRO A C 1
ATOM 1550 O O . PRO A 1 208 ? 6.848 -7.475 10.936 1.00 91.88 208 PRO A O 1
ATOM 1553 N N . TYR A 1 209 ? 5.250 -8.290 12.303 1.00 92.50 209 TYR A N 1
ATOM 1554 C CA . TYR A 1 209 ? 4.235 -7.272 12.023 1.00 92.50 209 TYR A CA 1
ATOM 1555 C C . TYR A 1 209 ? 3.834 -6.541 13.302 1.00 92.50 209 TYR A C 1
ATOM 1557 O O . TYR A 1 209 ? 3.452 -7.163 14.293 1.00 92.50 209 TYR A O 1
ATOM 1565 N N . PHE A 1 210 ? 3.893 -5.213 13.298 1.00 91.94 210 PHE A N 1
ATOM 1566 C CA . PHE A 1 210 ? 3.465 -4.407 14.441 1.00 91.94 210 PHE A CA 1
ATOM 1567 C C . PHE A 1 210 ? 1.987 -4.035 14.323 1.00 91.94 210 PHE A C 1
ATOM 1569 O O . PHE A 1 210 ? 1.463 -3.836 13.227 1.00 91.94 210 PHE A O 1
ATOM 1576 N N . ILE A 1 211 ? 1.299 -3.911 15.458 1.00 92.19 211 ILE A N 1
ATOM 1577 C CA . ILE A 1 211 ? -0.085 -3.429 15.459 1.00 92.19 211 ILE A CA 1
ATOM 1578 C C . ILE A 1 211 ? -0.152 -2.013 14.865 1.00 92.19 211 ILE A C 1
ATOM 1580 O O . ILE A 1 211 ? 0.698 -1.170 15.147 1.00 92.19 211 ILE A O 1
ATOM 1584 N N . GLY A 1 212 ? -1.135 -1.764 13.998 1.00 89.69 212 GLY A N 1
ATOM 1585 C CA . GLY A 1 212 ? -1.270 -0.493 13.277 1.00 89.69 212 GLY A CA 1
ATOM 1586 C C . GLY A 1 212 ? -0.309 -0.307 12.097 1.00 89.69 212 GLY A C 1
ATOM 1587 O O . GLY A 1 212 ? -0.450 0.668 11.359 1.00 89.69 212 GLY A O 1
ATOM 1588 N N . GLN A 1 213 ? 0.627 -1.235 11.862 1.00 90.81 213 GLN A N 1
ATOM 1589 C CA . GLN A 1 213 ? 1.510 -1.176 10.701 1.00 90.81 213 GLN A CA 1
ATOM 1590 C C . GLN A 1 213 ? 0.705 -1.288 9.403 1.00 90.81 213 GLN A C 1
ATOM 1592 O O . GLN A 1 213 ? -0.109 -2.192 9.219 1.00 90.81 213 GLN A O 1
ATOM 1597 N N . GLN A 1 214 ? 0.985 -0.383 8.469 1.00 89.75 214 GLN A N 1
ATOM 1598 C CA . GLN A 1 214 ? 0.444 -0.421 7.117 1.00 89.75 214 GLN A CA 1
ATOM 1599 C C . GLN A 1 214 ? 1.517 -0.930 6.152 1.00 89.75 214 GLN A C 1
ATOM 1601 O O . GLN A 1 214 ? 2.675 -0.523 6.227 1.00 89.75 214 GLN A O 1
ATOM 1606 N N . GLY A 1 215 ? 1.135 -1.815 5.234 1.00 87.44 215 GLY A N 1
ATOM 1607 C CA . GLY A 1 215 ? 2.035 -2.387 4.233 1.00 87.44 215 GLY A CA 1
ATOM 1608 C C . GLY A 1 215 ? 1.287 -2.836 2.981 1.00 87.44 215 GLY A C 1
ATOM 1609 O O . GLY A 1 215 ? 0.056 -2.790 2.943 1.00 87.44 215 GLY A O 1
ATOM 1610 N N . GLY A 1 216 ? 2.045 -3.251 1.965 1.00 85.69 216 GLY A N 1
ATOM 1611 C CA . GLY A 1 216 ? 1.515 -3.671 0.666 1.00 85.69 216 GLY A CA 1
ATOM 1612 C C . GLY A 1 216 ? 1.108 -2.512 -0.248 1.00 85.69 216 GLY A C 1
ATOM 1613 O O . GLY A 1 216 ? 0.960 -1.369 0.187 1.00 85.69 216 GLY A O 1
ATOM 1614 N N . VAL A 1 217 ? 0.942 -2.831 -1.532 1.00 86.31 217 VAL A N 1
ATOM 1615 C CA . VAL A 1 217 ? 0.416 -1.937 -2.573 1.00 86.31 217 VAL A CA 1
ATOM 1616 C C . VAL A 1 217 ? -0.529 -2.722 -3.485 1.00 86.31 217 VAL A C 1
ATOM 1618 O O . VAL A 1 217 ? -0.325 -3.915 -3.718 1.00 86.31 217 VAL A O 1
ATOM 1621 N N . GLU A 1 218 ? -1.553 -2.050 -4.010 1.00 85.44 218 GLU A N 1
ATOM 1622 C CA . GLU A 1 218 ? -2.553 -2.658 -4.904 1.00 85.44 218 GLU A CA 1
ATOM 1623 C C . GLU A 1 218 ? -1.992 -2.938 -6.305 1.00 85.44 218 GLU A C 1
ATOM 1625 O O . GLU A 1 218 ? -2.451 -3.841 -6.998 1.00 85.44 218 GLU A O 1
ATOM 1630 N N . SER A 1 219 ? -0.971 -2.185 -6.720 1.00 86.38 219 SER A N 1
ATOM 1631 C CA . SER A 1 219 ? -0.325 -2.338 -8.018 1.00 86.38 219 SER A CA 1
ATOM 1632 C C . SER A 1 219 ? 1.183 -2.194 -7.892 1.00 86.38 219 SER A C 1
ATOM 1634 O O . SER A 1 219 ? 1.680 -1.227 -7.311 1.00 86.38 219 SER A O 1
ATOM 1636 N N . HIS A 1 220 ? 1.907 -3.131 -8.499 1.00 83.50 220 HIS A N 1
ATOM 1637 C CA . HIS A 1 220 ? 3.355 -3.060 -8.626 1.00 83.50 220 HIS A CA 1
ATOM 1638 C C . HIS A 1 220 ? 3.754 -2.673 -10.048 1.00 83.50 220 HIS A C 1
ATOM 1640 O O . HIS A 1 220 ? 3.251 -3.202 -11.040 1.00 83.50 220 HIS A O 1
ATOM 1646 N N . ILE A 1 221 ? 4.693 -1.734 -10.127 1.00 83.00 221 ILE A N 1
ATOM 1647 C CA . ILE A 1 221 ? 5.336 -1.320 -11.366 1.00 83.00 221 ILE A CA 1
ATOM 1648 C C . ILE A 1 221 ? 6.652 -2.082 -11.494 1.00 83.00 221 ILE A C 1
ATOM 1650 O O . ILE A 1 221 ? 7.553 -1.928 -10.667 1.00 83.00 221 ILE A O 1
ATOM 1654 N N . PHE A 1 222 ? 6.771 -2.882 -12.549 1.00 73.69 222 PHE A N 1
ATOM 1655 C CA . PHE A 1 222 ? 8.025 -3.532 -12.902 1.00 73.69 222 PHE A CA 1
ATOM 1656 C C . PHE A 1 222 ? 8.788 -2.646 -13.881 1.00 73.69 222 PHE A C 1
ATOM 1658 O O . PHE A 1 222 ? 8.430 -2.530 -15.052 1.00 73.69 222 PHE A O 1
ATOM 1665 N N . ASN A 1 223 ? 9.855 -2.016 -13.393 1.00 65.81 223 ASN A N 1
ATOM 1666 C CA . ASN A 1 223 ? 10.803 -1.334 -14.263 1.00 65.81 223 ASN A CA 1
ATOM 1667 C C . ASN A 1 223 ? 11.729 -2.390 -14.854 1.00 65.81 223 ASN A C 1
ATOM 1669 O O . ASN A 1 223 ? 12.627 -2.886 -14.171 1.00 65.81 223 ASN A O 1
ATOM 1673 N N . ASN A 1 224 ? 11.484 -2.743 -16.112 1.00 56.03 224 ASN A N 1
ATOM 1674 C CA . ASN A 1 224 ? 12.352 -3.633 -16.861 1.00 56.03 224 ASN A CA 1
ATOM 1675 C C . ASN A 1 224 ? 13.724 -2.960 -17.016 1.00 56.03 224 ASN A C 1
ATOM 1677 O O . ASN A 1 224 ? 13.884 -2.056 -17.831 1.00 56.03 224 ASN A O 1
ATOM 1681 N N . ARG A 1 225 ? 14.695 -3.333 -16.175 1.00 53.31 225 ARG A N 1
ATOM 1682 C CA . ARG A 1 225 ? 16.088 -2.905 -16.328 1.00 53.31 225 ARG A CA 1
ATOM 1683 C C . ARG A 1 225 ? 16.799 -3.891 -17.245 1.00 53.31 225 ARG A C 1
ATOM 1685 O O . ARG A 1 225 ? 17.537 -4.746 -16.763 1.00 53.31 225 ARG A O 1
ATOM 1692 N N . TYR A 1 226 ? 16.551 -3.753 -18.540 1.00 53.28 226 TYR A N 1
ATOM 1693 C CA . TYR A 1 226 ? 17.476 -4.222 -19.565 1.00 53.28 226 TYR A CA 1
ATOM 1694 C C . TYR A 1 226 ? 17.869 -3.033 -20.428 1.00 53.28 226 TYR A C 1
ATOM 1696 O O . TYR A 1 226 ? 16.952 -2.346 -20.930 1.00 53.28 226 TYR A O 1
#

Foldseek 3Di:
DDDDDDDDDPPDDPPPPPDPDDDDDPPPDDDAAEDADDDDQQDDDDPPDDDAWHKHFHPHDVDDTGIWTDHVRTTDHPDPAPPPDDPPFDFDDPPPDRDRPRPPPVDLDWDFPDDDDDDWWKKFFLDWDVPDDPPPTDDHRDIDTHRDDDAPPRIDTQQFDKDFCVSRVVNCVVCPQLSHDDSPGIHTGHRCVVHDDDDAADDVVGDHHHPSDDDDDRIDGDDPPD

Secondary structure (DSSP, 8-state):
-----------------------S----S----EE---S-TTSS---SS--TT-EEEE--SSS-SEEEEE-SSSEEE--SS-TT--TTPPPEE-SSSEE------SS--EEE-PPS----EEEEESS--SS-SSSSSPPTT-EEEESSSSPPTTEEESB--EEEGGG-HHHHHHHTTTT-S-SSSEEEPPB-TT------B--TTSPPB-TT-----SEEE-----